Protein AF-A0A1G3Q9R9-F1 (afdb_monomer_lite)

Radius of gyration: 21.04 Å; chains: 1; bounding box: 50×48×58 Å

pLDDT: mean 86.44, std 13.57, range [33.38, 98.25]

Structure (mmCIF, N/CA/C/O backbone):
data_AF-A0A1G3Q9R9-F1
#
_entry.id   AF-A0A1G3Q9R9-F1
#
loop_
_atom_site.group_PDB
_atom_site.id
_atom_site.type_symbol
_atom_site.label_atom_id
_atom_site.label_alt_id
_atom_site.label_comp_id
_atom_site.label_asym_id
_atom_site.label_entity_id
_atom_site.label_seq_id
_atom_site.pdbx_PDB_ins_code
_atom_site.Cartn_x
_atom_site.Cartn_y
_atom_site.Cartn_z
_atom_site.occupancy
_atom_site.B_iso_or_equiv
_atom_site.auth_seq_id
_atom_site.auth_comp_id
_atom_site.auth_asym_id
_atom_site.auth_atom_id
_atom_site.pdbx_PDB_model_num
ATOM 1 N N . MET A 1 1 ? -28.636 -2.527 12.713 1.00 33.38 1 MET A N 1
ATOM 2 C CA . MET A 1 1 ? -27.736 -3.696 12.607 1.00 33.38 1 MET A CA 1
ATOM 3 C C . MET A 1 1 ? -28.127 -4.471 11.358 1.00 33.38 1 MET A C 1
ATOM 5 O O . MET A 1 1 ? -29.277 -4.878 11.269 1.00 33.38 1 MET A O 1
ATOM 9 N N . ARG A 1 2 ? -27.243 -4.576 10.358 1.00 34.50 2 ARG A N 1
ATOM 10 C CA . ARG A 1 2 ? -27.483 -5.417 9.169 1.00 34.50 2 ARG A CA 1
ATOM 11 C C . ARG A 1 2 ? -27.143 -6.875 9.530 1.00 34.50 2 ARG A C 1
ATOM 13 O O . ARG A 1 2 ? -26.198 -7.087 10.283 1.00 34.50 2 ARG A O 1
ATOM 20 N N . GLY A 1 3 ? -27.960 -7.828 9.071 1.00 34.72 3 GLY A N 1
ATOM 21 C CA . GLY A 1 3 ? -27.920 -9.250 9.451 1.00 34.72 3 GLY A CA 1
ATOM 22 C C . GLY A 1 3 ? -26.600 -9.960 9.123 1.00 34.72 3 GLY A C 1
ATOM 23 O O . GLY A 1 3 ? -25.897 -9.585 8.190 1.00 34.72 3 GLY A O 1
ATOM 24 N N . SER A 1 4 ? -26.262 -10.969 9.930 1.00 50.81 4 SER A N 1
ATOM 25 C CA . SER A 1 4 ? -24.907 -11.504 10.114 1.00 50.81 4 SER A CA 1
ATOM 26 C C . SER A 1 4 ? -24.510 -12.691 9.225 1.00 50.81 4 SER A C 1
ATOM 28 O O . SER A 1 4 ? -23.499 -13.318 9.520 1.00 50.81 4 SER A O 1
ATOM 30 N N . SER A 1 5 ? -25.274 -13.056 8.192 1.00 43.53 5 SER A N 1
ATOM 31 C CA . SER A 1 5 ? -24.978 -14.250 7.376 1.00 43.53 5 SER A CA 1
ATOM 32 C C . SER A 1 5 ? -24.402 -13.959 5.986 1.00 43.53 5 SER A C 1
ATOM 34 O O . SER A 1 5 ? -24.064 -14.904 5.293 1.00 43.53 5 SER A O 1
ATOM 36 N N . ASP A 1 6 ? -24.280 -12.685 5.593 1.00 50.31 6 ASP A N 1
ATOM 37 C CA . ASP A 1 6 ? -23.886 -12.268 4.227 1.00 50.31 6 ASP A CA 1
ATOM 38 C C . ASP A 1 6 ? -22.794 -11.180 4.211 1.00 50.31 6 ASP A C 1
ATOM 40 O O . ASP A 1 6 ? -22.486 -10.574 3.184 1.00 50.31 6 ASP A O 1
ATOM 44 N N . ARG A 1 7 ? -22.216 -10.862 5.375 1.00 64.25 7 ARG A N 1
ATOM 45 C CA . ARG A 1 7 ? -21.212 -9.802 5.481 1.00 64.25 7 ARG A CA 1
ATOM 46 C C . ARG A 1 7 ? -19.826 -10.368 5.235 1.00 64.25 7 ARG A C 1
ATOM 48 O O . ARG A 1 7 ? -19.174 -10.882 6.139 1.00 64.25 7 ARG A O 1
ATOM 55 N N . ARG A 1 8 ? -19.373 -10.216 3.995 1.00 72.25 8 ARG A N 1
ATOM 56 C CA . ARG A 1 8 ? -17.959 -10.309 3.660 1.00 72.25 8 ARG A CA 1
ATOM 57 C C . ARG A 1 8 ? -17.152 -9.345 4.556 1.00 72.25 8 ARG A C 1
ATOM 59 O O . ARG A 1 8 ? -17.557 -8.188 4.689 1.00 72.25 8 ARG A O 1
ATOM 66 N N . PRO A 1 9 ? -16.024 -9.787 5.142 1.00 76.31 9 PRO A N 1
ATOM 67 C CA . PRO A 1 9 ? -15.141 -8.915 5.905 1.00 76.31 9 PRO A CA 1
ATOM 68 C C . PRO A 1 9 ? -14.639 -7.720 5.088 1.00 76.31 9 PRO A C 1
ATOM 70 O O . PRO A 1 9 ? -14.199 -7.891 3.948 1.00 76.31 9 PRO A O 1
ATOM 73 N N . GLU A 1 10 ? -14.660 -6.530 5.690 1.00 84.88 10 GLU A N 1
ATOM 74 C CA . GLU A 1 10 ? -14.101 -5.333 5.065 1.00 84.88 10 GLU A CA 1
ATOM 75 C C . GLU A 1 10 ? -12.576 -5.279 5.195 1.00 84.88 10 GLU A C 1
ATOM 77 O O . GLU A 1 10 ? -12.027 -5.584 6.260 1.00 84.88 10 GLU A O 1
ATOM 82 N N . ILE A 1 11 ? -11.893 -4.827 4.139 1.00 87.75 11 ILE A N 1
ATOM 83 C CA . ILE A 1 11 ? -10.440 -4.625 4.145 1.00 87.75 11 ILE A CA 1
ATOM 84 C C . ILE A 1 11 ? -10.093 -3.166 4.335 1.00 87.75 11 ILE A C 1
ATOM 86 O O . ILE A 1 11 ? -10.273 -2.337 3.440 1.00 87.75 11 ILE A O 1
ATOM 90 N N . VAL A 1 12 ? -9.501 -2.891 5.495 1.00 91.56 12 VAL A N 1
ATOM 91 C CA . VAL A 1 12 ? -9.003 -1.569 5.855 1.00 91.56 12 VAL A CA 1
ATOM 92 C C . VAL A 1 12 ? -7.474 -1.540 5.750 1.00 91.56 12 VAL A C 1
ATOM 94 O O . VAL A 1 12 ? -6.768 -2.093 6.603 1.00 91.56 12 VAL A O 1
ATOM 97 N N . ALA A 1 13 ? -6.952 -0.900 4.700 1.00 91.75 13 ALA A N 1
ATOM 98 C CA . ALA A 1 13 ? -5.528 -0.901 4.361 1.00 91.75 13 ALA A CA 1
ATOM 99 C C . ALA A 1 13 ? -4.791 0.383 4.816 1.00 91.75 13 ALA A C 1
ATOM 101 O O . ALA A 1 13 ? -5.333 1.486 4.710 1.00 91.75 13 ALA A O 1
ATOM 102 N N . PRO A 1 14 ? -3.536 0.285 5.299 1.00 91.06 14 PRO A N 1
ATOM 103 C CA . PRO A 1 14 ? -2.728 1.454 5.639 1.00 91.06 14 PRO A CA 1
ATOM 104 C C . PRO A 1 14 ? -2.244 2.204 4.397 1.00 91.06 14 PRO A C 1
ATOM 106 O O . PRO A 1 14 ? -1.620 1.615 3.515 1.00 91.06 14 PRO A O 1
ATOM 109 N N . ALA A 1 15 ? -2.362 3.529 4.418 1.00 90.38 15 ALA A N 1
ATOM 110 C CA . ALA A 1 15 ? -1.743 4.414 3.441 1.00 90.38 15 ALA A CA 1
ATOM 111 C C . ALA A 1 15 ? -0.766 5.383 4.125 1.00 90.38 15 ALA A C 1
ATOM 113 O O . ALA A 1 15 ? -1.130 6.146 5.015 1.00 90.38 15 ALA A O 1
ATOM 114 N N . GLY A 1 16 ? 0.513 5.318 3.744 1.00 85.31 16 GLY A N 1
ATOM 115 C CA . GLY A 1 16 ? 1.550 6.212 4.284 1.00 85.31 16 GLY A CA 1
ATOM 116 C C . GLY A 1 16 ? 1.746 7.496 3.480 1.00 85.31 16 GLY A C 1
ATOM 117 O O . GLY A 1 16 ? 2.280 8.458 3.994 1.00 85.31 16 GLY A O 1
ATOM 118 N N . ASN A 1 17 ? 1.348 7.511 2.216 1.00 91.25 17 ASN A N 1
ATOM 119 C CA . ASN A 1 17 ? 1.394 8.668 1.328 1.00 91.25 17 ASN A CA 1
ATOM 120 C C . ASN A 1 17 ? 0.337 8.458 0.231 1.00 91.25 17 ASN A C 1
ATOM 122 O O . ASN A 1 17 ? -0.279 7.387 0.161 1.00 91.25 17 ASN A O 1
ATOM 126 N N . LEU A 1 18 ? 0.132 9.461 -0.620 1.00 93.56 18 LEU A N 1
ATOM 127 C CA . LEU A 1 18 ? -0.869 9.406 -1.685 1.00 93.56 18 LEU A CA 1
ATOM 128 C C . LEU A 1 18 ? -0.634 8.249 -2.674 1.00 93.56 18 LEU A C 1
ATOM 130 O O . LEU A 1 18 ? -1.577 7.599 -3.114 1.00 93.56 18 LEU A O 1
ATOM 134 N N . GLU A 1 19 ? 0.622 7.942 -2.990 1.00 93.25 19 GLU A N 1
ATOM 135 C CA . GLU A 1 19 ? 0.989 6.834 -3.879 1.00 93.25 19 GLU A CA 1
ATOM 136 C C . GLU A 1 19 ? 0.564 5.475 -3.294 1.00 93.25 19 GLU A C 1
ATOM 138 O O . GLU A 1 19 ? -0.148 4.708 -3.939 1.00 93.25 19 GLU A O 1
ATOM 143 N N . LYS A 1 20 ? 0.913 5.200 -2.032 1.00 94.12 20 LYS A N 1
ATOM 144 C CA . LYS A 1 20 ? 0.520 3.973 -1.316 1.00 94.12 20 LYS A CA 1
ATOM 145 C C . LYS A 1 20 ? -0.995 3.867 -1.155 1.00 94.12 20 LYS A C 1
ATOM 147 O O . LYS A 1 20 ? -1.523 2.761 -1.212 1.00 94.12 20 LYS A O 1
ATOM 152 N N . LEU A 1 21 ? -1.682 4.995 -0.962 1.00 96.12 21 LEU A N 1
ATOM 153 C CA . LEU A 1 21 ? -3.143 5.050 -0.920 1.00 96.12 21 LEU A CA 1
ATOM 154 C C . LEU A 1 21 ? -3.751 4.559 -2.232 1.00 96.12 21 LEU A C 1
ATOM 156 O O . LEU A 1 21 ? -4.611 3.681 -2.211 1.00 96.12 21 LEU A O 1
ATOM 160 N N . LYS A 1 22 ? -3.273 5.086 -3.367 1.00 96.00 22 LYS A N 1
ATOM 161 C CA . LYS A 1 22 ? -3.754 4.681 -4.693 1.00 96.00 22 LYS A CA 1
ATOM 162 C C . LYS A 1 22 ? -3.552 3.184 -4.914 1.00 96.00 22 LYS A C 1
ATOM 164 O O . LYS A 1 22 ? -4.494 2.508 -5.310 1.00 96.00 22 LYS A O 1
ATOM 169 N N . PHE A 1 23 ? -2.382 2.651 -4.553 1.00 95.94 23 PHE A N 1
ATOM 170 C CA . PHE A 1 23 ? -2.117 1.210 -4.615 1.00 95.94 23 PHE A CA 1
ATOM 171 C C . PHE A 1 23 ? -3.048 0.384 -3.727 1.00 95.94 23 PHE A C 1
ATOM 173 O O . PHE A 1 23 ? -3.555 -0.633 -4.183 1.00 95.94 23 PHE A O 1
ATOM 180 N N . ALA A 1 24 ? -3.307 0.809 -2.487 1.00 95.38 24 ALA A N 1
ATOM 181 C CA . ALA A 1 24 ? -4.234 0.104 -1.602 1.00 95.38 24 ALA A CA 1
ATOM 182 C C . ALA A 1 24 ? -5.640 -0.000 -2.215 1.00 95.38 24 ALA A C 1
ATOM 184 O O . ALA A 1 24 ? -6.235 -1.073 -2.216 1.00 95.38 24 ALA A O 1
ATOM 185 N N . VAL A 1 25 ? -6.143 1.101 -2.775 1.00 96.06 25 VAL A N 1
ATOM 186 C CA . VAL A 1 25 ? -7.449 1.157 -3.445 1.00 96.06 25 VAL A CA 1
ATOM 187 C C . VAL A 1 25 ? -7.478 0.277 -4.698 1.00 96.06 25 VAL A C 1
ATOM 189 O O . VAL A 1 25 ? -8.382 -0.538 -4.839 1.00 96.06 25 VAL A O 1
ATOM 192 N N . ILE A 1 26 ? -6.477 0.394 -5.576 1.00 96.12 26 ILE A N 1
ATOM 193 C CA . ILE A 1 26 ? -6.374 -0.385 -6.824 1.00 96.12 26 ILE A CA 1
ATOM 194 C C . ILE A 1 26 ? -6.301 -1.891 -6.539 1.00 96.12 26 ILE A C 1
ATOM 196 O O . ILE A 1 26 ? -6.942 -2.688 -7.214 1.00 96.12 26 ILE A O 1
ATOM 200 N N . TYR A 1 27 ? -5.570 -2.284 -5.494 1.00 94.94 27 TYR A N 1
ATOM 201 C CA . TYR A 1 27 ? -5.438 -3.681 -5.068 1.00 94.94 27 TYR A CA 1
ATOM 202 C C . TYR A 1 27 ? -6.618 -4.168 -4.207 1.00 94.94 27 TYR A C 1
ATOM 204 O O . TYR A 1 27 ? -6.568 -5.265 -3.646 1.00 94.94 27 TYR A O 1
ATOM 212 N N . GLY A 1 28 ? -7.687 -3.370 -4.129 1.00 92.81 28 GLY A N 1
ATOM 213 C CA . GLY A 1 28 ? -8.984 -3.787 -3.624 1.00 92.81 28 GLY A CA 1
ATOM 214 C C . GLY A 1 28 ? -9.216 -3.509 -2.146 1.00 92.81 28 GLY A C 1
ATOM 215 O O . GLY A 1 28 ? -9.853 -4.324 -1.500 1.00 92.81 28 GLY A O 1
ATOM 216 N N . ALA A 1 29 ? -8.729 -2.423 -1.550 1.00 94.50 29 ALA A N 1
ATOM 217 C CA . ALA A 1 29 ? -9.164 -2.026 -0.202 1.00 94.50 29 ALA A CA 1
ATOM 218 C C . ALA A 1 29 ? -10.630 -1.524 -0.196 1.00 94.50 29 ALA A C 1
ATOM 220 O O . ALA A 1 29 ? -11.007 -0.776 -1.090 1.00 94.50 29 ALA A O 1
ATOM 221 N N . ASP A 1 30 ? -11.441 -1.880 0.817 1.00 94.44 30 ASP A N 1
ATOM 222 C CA . ASP A 1 30 ? -12.780 -1.268 1.037 1.00 94.44 30 ASP A CA 1
ATOM 223 C C . ASP A 1 30 ? -12.655 0.097 1.710 1.00 94.44 30 ASP A C 1
ATOM 225 O O . ASP A 1 30 ? -13.489 0.987 1.543 1.00 94.44 30 ASP A O 1
ATOM 229 N N . ALA A 1 31 ? -11.604 0.249 2.513 1.00 95.00 31 ALA A N 1
ATOM 230 C CA . ALA A 1 31 ? -11.279 1.474 3.202 1.00 95.00 31 ALA A CA 1
ATOM 231 C C . ALA A 1 31 ? -9.763 1.645 3.309 1.00 95.00 31 ALA A C 1
ATOM 233 O O . ALA A 1 31 ? -9.007 0.678 3.424 1.00 95.00 31 ALA A O 1
ATOM 234 N N . VAL A 1 32 ? -9.308 2.890 3.338 1.00 95.31 32 VAL A N 1
ATOM 235 C CA . VAL A 1 32 ? -7.910 3.241 3.598 1.00 95.31 32 VAL A CA 1
ATOM 236 C C . VAL A 1 32 ? -7.806 4.094 4.848 1.00 95.31 32 VAL A C 1
ATOM 238 O O . VAL A 1 32 ? -8.650 4.957 5.092 1.00 95.31 32 VAL A O 1
ATOM 241 N N . TYR A 1 33 ? -6.754 3.874 5.636 1.00 94.00 33 TYR A N 1
ATOM 242 C CA . TYR A 1 33 ? -6.468 4.695 6.807 1.00 94.00 33 TYR A CA 1
ATOM 243 C C . TYR A 1 33 ? -5.106 5.382 6.717 1.00 94.00 33 TYR A C 1
ATOM 245 O O . TYR A 1 33 ? -4.104 4.763 6.348 1.00 94.00 33 TYR A O 1
ATOM 253 N N . PHE A 1 34 ? -5.060 6.662 7.086 1.00 93.69 34 PHE A N 1
ATOM 254 C CA . PHE A 1 34 ? -3.857 7.493 7.014 1.00 93.69 34 PHE A CA 1
ATOM 255 C C . PHE A 1 34 ? -3.874 8.635 8.035 1.00 93.69 34 PHE A C 1
ATOM 257 O O . PHE A 1 34 ? -4.923 9.019 8.542 1.00 93.69 34 PHE A O 1
ATOM 264 N N . GLY A 1 35 ? -2.696 9.166 8.362 1.00 91.00 35 GLY A N 1
ATOM 265 C CA . GLY A 1 35 ? -2.539 10.338 9.227 1.00 91.00 35 GLY A CA 1
ATOM 266 C C . GLY A 1 35 ? -1.953 11.528 8.469 1.00 91.00 35 GLY A C 1
ATOM 267 O O . GLY A 1 35 ? -1.363 11.357 7.401 1.00 91.00 35 GLY A O 1
ATOM 268 N N . GLY A 1 36 ? -2.096 12.720 9.053 1.00 86.69 36 GLY A N 1
ATOM 269 C CA . GLY A 1 36 ? -1.553 13.989 8.541 1.00 86.69 36 GLY A CA 1
ATOM 270 C C . GLY A 1 36 ? -0.238 14.420 9.201 1.00 86.69 36 GLY A C 1
ATOM 271 O O . GLY A 1 36 ? 0.054 15.606 9.285 1.00 86.69 36 GLY A O 1
ATOM 272 N N . GLY A 1 37 ? 0.530 13.484 9.770 1.00 81.50 37 GLY A N 1
ATOM 273 C CA . GLY A 1 37 ? 1.830 13.801 10.380 1.00 81.50 37 GLY A CA 1
ATOM 274 C C . GLY A 1 37 ? 1.760 14.484 11.751 1.00 81.50 37 GLY A C 1
ATOM 275 O O . GLY A 1 37 ? 2.787 14.922 12.257 1.00 81.50 37 GLY A O 1
ATOM 276 N N . ARG A 1 38 ? 0.578 14.537 12.378 1.00 84.12 38 ARG A N 1
ATOM 277 C CA . ARG A 1 38 ? 0.366 14.926 13.784 1.00 84.12 38 ARG A CA 1
ATOM 278 C C . ARG A 1 38 ? -0.641 13.990 14.452 1.00 84.12 38 ARG A C 1
ATOM 280 O O . ARG A 1 38 ? -1.397 13.314 13.753 1.00 84.12 38 ARG A O 1
ATOM 287 N N . HIS A 1 39 ? -0.610 13.927 15.786 1.00 86.31 39 HIS A N 1
ATOM 288 C CA . HIS A 1 39 ? -1.597 13.245 16.645 1.00 86.31 39 HIS A CA 1
ATOM 289 C C . HIS A 1 39 ? -1.968 11.802 16.246 1.00 86.31 39 HIS A C 1
ATOM 291 O O . HIS A 1 39 ? -3.052 11.307 16.558 1.00 86.31 39 HIS A O 1
ATOM 297 N N . ASN A 1 40 ? -1.033 11.095 15.608 1.00 83.25 40 ASN A N 1
ATOM 298 C CA . ASN A 1 40 ? -1.120 9.664 15.361 1.00 83.25 40 ASN A CA 1
ATOM 299 C C . ASN A 1 40 ? 0.149 8.952 15.844 1.00 83.25 40 ASN A C 1
ATOM 301 O O . ASN A 1 40 ? 1.253 9.497 15.803 1.00 83.25 40 ASN A O 1
ATOM 305 N N . LEU A 1 41 ? 0.011 7.688 16.245 1.00 79.56 41 LEU A N 1
ATOM 306 C CA . LEU A 1 41 ? 1.095 6.909 16.864 1.00 79.56 41 LEU A CA 1
ATOM 307 C C . LEU A 1 41 ? 2.214 6.489 15.898 1.00 79.56 41 LEU A C 1
ATOM 309 O O . LEU A 1 41 ? 3.147 5.789 16.290 1.00 79.56 41 LEU A O 1
ATOM 313 N N . ARG A 1 42 ? 2.140 6.892 14.626 1.00 74.50 42 ARG A N 1
ATOM 314 C CA . ARG A 1 42 ? 3.195 6.672 13.631 1.00 74.50 42 ARG A CA 1
ATOM 315 C C . ARG A 1 42 ? 3.632 7.978 12.971 1.00 74.50 42 ARG A C 1
ATOM 317 O O . ARG A 1 42 ? 3.969 7.995 11.785 1.00 74.50 42 ARG A O 1
ATOM 324 N N . ILE A 1 43 ? 3.690 9.041 13.770 1.00 72.19 43 ILE A N 1
ATOM 325 C CA . ILE A 1 43 ? 4.125 10.378 13.359 1.00 72.19 43 ILE A CA 1
ATOM 326 C C . ILE A 1 43 ? 5.507 10.387 12.685 1.00 72.19 43 ILE A C 1
ATOM 328 O O . ILE A 1 43 ? 5.730 11.134 11.745 1.00 72.19 43 ILE A O 1
ATOM 332 N N . GLN A 1 44 ? 6.414 9.500 13.111 1.00 65.56 44 GLN A N 1
ATOM 333 C CA . GLN A 1 44 ? 7.773 9.375 12.564 1.00 65.56 44 GLN A CA 1
ATOM 334 C C . GLN A 1 44 ? 7.854 8.596 11.240 1.00 65.56 44 GLN A C 1
ATOM 336 O O . GLN A 1 44 ? 8.941 8.404 10.704 1.00 65.56 44 GLN A O 1
ATOM 341 N N . SER A 1 45 ? 6.731 8.088 10.733 1.00 67.19 45 SER A N 1
ATOM 342 C CA . SER A 1 45 ? 6.670 7.410 9.434 1.00 67.19 45 SER A CA 1
ATOM 343 C C . SER A 1 45 ? 6.036 8.311 8.378 1.00 67.19 45 SER A C 1
ATOM 345 O O . SER A 1 45 ? 5.481 9.352 8.719 1.00 67.19 45 SER A O 1
ATOM 347 N N . ASP A 1 46 ? 6.063 7.892 7.111 1.00 75.19 46 ASP A N 1
ATOM 348 C CA . ASP A 1 46 ? 5.347 8.607 6.050 1.00 75.19 46 ASP A CA 1
ATOM 349 C C . ASP A 1 46 ? 3.869 8.811 6.427 1.00 75.19 46 ASP A C 1
ATOM 351 O O . ASP A 1 46 ? 3.184 7.869 6.867 1.00 75.19 46 ASP A O 1
ATOM 355 N N . ASN A 1 47 ? 3.420 10.049 6.234 1.00 83.00 47 ASN A N 1
ATOM 356 C CA . ASN A 1 47 ? 2.052 10.528 6.373 1.00 83.00 47 ASN A CA 1
ATOM 357 C C . ASN A 1 47 ? 1.663 11.304 5.102 1.00 83.00 47 ASN A C 1
ATOM 359 O O . ASN A 1 47 ? 2.537 11.708 4.331 1.00 83.00 47 ASN A O 1
ATOM 363 N N . LEU A 1 48 ? 0.365 11.529 4.889 1.00 87.88 48 LEU A N 1
ATOM 364 C CA . LEU A 1 48 ? -0.078 12.401 3.801 1.00 87.88 48 LEU A CA 1
ATOM 365 C C . LEU A 1 48 ? 0.196 13.861 4.174 1.00 87.88 48 LEU A C 1
ATOM 367 O O . LEU A 1 48 ? -0.062 14.271 5.308 1.00 87.88 48 LEU A O 1
ATOM 371 N N . ALA A 1 49 ? 0.696 14.638 3.213 1.00 86.19 49 ALA A N 1
ATOM 372 C CA . ALA A 1 49 ? 0.708 16.088 3.339 1.00 86.19 49 ALA A CA 1
ATOM 373 C C . ALA A 1 49 ? -0.735 16.613 3.308 1.00 86.19 49 ALA A C 1
ATOM 375 O O . ALA A 1 49 ? -1.602 16.002 2.686 1.00 86.19 49 ALA A O 1
ATOM 376 N N . MET A 1 50 ? -0.994 17.752 3.953 1.00 82.00 50 MET A N 1
ATOM 377 C CA . MET A 1 50 ? -2.344 18.336 3.997 1.00 82.00 50 MET A CA 1
ATOM 378 C C . MET A 1 50 ? -2.895 18.615 2.592 1.00 82.00 50 MET A C 1
ATOM 380 O O . MET A 1 50 ? -4.063 18.334 2.329 1.00 82.00 50 MET A O 1
ATOM 384 N N . ASP A 1 51 ? -2.036 19.053 1.671 1.00 86.62 51 ASP A N 1
ATOM 385 C CA . ASP A 1 51 ? -2.402 19.322 0.276 1.00 86.62 51 ASP A CA 1
ATOM 386 C C . ASP A 1 51 ? -2.798 18.042 -0.490 1.00 86.62 51 ASP A C 1
ATOM 388 O O . ASP A 1 51 ? -3.652 18.085 -1.377 1.00 86.62 51 ASP A O 1
ATOM 392 N N . ASP A 1 52 ? -2.253 16.881 -0.103 1.00 92.75 52 ASP A N 1
ATOM 393 C CA . ASP A 1 52 ? -2.560 15.588 -0.730 1.00 92.75 52 ASP A CA 1
ATOM 394 C C . ASP A 1 52 ? -3.904 15.004 -0.258 1.00 92.75 52 ASP A C 1
ATOM 396 O O . ASP A 1 52 ? -4.473 14.135 -0.927 1.00 92.75 52 ASP A O 1
ATOM 400 N N . ILE A 1 53 ? -4.428 15.446 0.894 1.00 93.81 53 ILE A N 1
ATOM 401 C CA . ILE A 1 53 ? -5.645 14.874 1.497 1.00 93.81 53 ILE A CA 1
ATOM 402 C C . ILE A 1 53 ? -6.847 15.058 0.569 1.00 93.81 53 ILE A C 1
ATOM 404 O O . ILE A 1 53 ? -7.616 14.119 0.362 1.00 93.81 53 ILE A O 1
ATOM 408 N N . ALA A 1 54 ? -7.004 16.238 -0.035 1.00 93.38 54 ALA A N 1
ATOM 409 C CA . ALA A 1 54 ? -8.123 16.507 -0.935 1.00 93.38 54 ALA A CA 1
ATOM 410 C C . ALA A 1 54 ? -8.113 15.581 -2.167 1.00 93.38 54 ALA A C 1
ATOM 412 O O . ALA A 1 54 ? -9.161 15.080 -2.584 1.00 93.38 54 ALA A O 1
ATOM 413 N N . GLU A 1 55 ? -6.932 15.317 -2.735 1.00 95.44 55 GLU A N 1
ATOM 414 C CA . GLU A 1 55 ? -6.783 14.372 -3.844 1.00 95.44 55 GLU A CA 1
ATOM 415 C C . GLU A 1 55 ? -7.058 12.932 -3.406 1.00 95.44 55 GLU A C 1
ATOM 417 O O . GLU A 1 55 ? -7.766 12.212 -4.111 1.00 95.44 55 GLU A O 1
ATOM 422 N N . ALA A 1 56 ? -6.550 12.526 -2.240 1.00 96.19 56 ALA A N 1
ATOM 423 C CA . ALA A 1 56 ? -6.810 11.208 -1.671 1.00 96.19 56 ALA A CA 1
ATOM 424 C C . ALA A 1 56 ? -8.314 10.944 -1.499 1.00 96.19 56 ALA A C 1
ATOM 426 O O . ALA A 1 56 ? -8.816 9.917 -1.957 1.00 96.19 56 ALA A O 1
ATOM 427 N N . LEU A 1 57 ? -9.044 11.892 -0.902 1.00 95.94 57 LEU A N 1
ATOM 428 C CA . LEU A 1 57 ? -10.494 11.796 -0.712 1.00 95.94 57 LEU A CA 1
ATOM 429 C C . LEU A 1 57 ? -11.238 11.676 -2.044 1.00 95.94 57 LEU A C 1
ATOM 431 O O . LEU A 1 57 ? -12.140 10.848 -2.175 1.00 95.94 57 LEU A O 1
ATOM 435 N N . ARG A 1 58 ? -10.853 12.479 -3.044 1.00 96.19 58 ARG A N 1
ATOM 436 C CA . ARG A 1 58 ? -11.445 12.422 -4.387 1.00 96.19 58 ARG A CA 1
ATOM 437 C C . ARG A 1 58 ? -11.209 11.059 -5.041 1.00 96.19 58 ARG A C 1
ATOM 439 O O . ARG A 1 58 ? -12.167 10.436 -5.490 1.00 96.19 58 ARG A O 1
ATOM 446 N N . PHE A 1 59 ? -9.965 10.576 -5.039 1.00 97.31 59 PHE A N 1
ATOM 447 C CA . PHE A 1 59 ? -9.589 9.299 -5.650 1.00 97.31 59 PHE A CA 1
ATOM 448 C C . PHE A 1 59 ? -10.343 8.111 -5.037 1.00 97.31 59 PHE A C 1
ATOM 450 O O . PHE A 1 59 ? -10.813 7.234 -5.767 1.00 97.31 59 PHE A O 1
ATOM 457 N N . CYS A 1 60 ? -10.478 8.103 -3.706 1.00 97.75 60 CYS A N 1
ATOM 458 C CA . CYS A 1 60 ? -11.234 7.096 -2.965 1.00 97.75 60 CYS A CA 1
ATOM 459 C C . CYS A 1 60 ? -12.735 7.158 -3.278 1.00 97.75 60 CYS A C 1
ATOM 461 O O . CYS A 1 60 ? -13.334 6.132 -3.600 1.00 97.75 60 CYS A O 1
ATOM 463 N N . ARG A 1 61 ? -13.331 8.360 -3.267 1.00 95.56 61 ARG A N 1
ATOM 464 C CA . ARG A 1 61 ? -14.761 8.564 -3.548 1.00 95.56 61 ARG A CA 1
ATOM 465 C C . ARG A 1 61 ? -15.158 8.074 -4.937 1.00 95.56 61 ARG A C 1
ATOM 467 O O . ARG A 1 61 ? -16.169 7.393 -5.068 1.00 95.56 61 ARG A O 1
ATOM 474 N N . GLU A 1 62 ? -14.358 8.383 -5.956 1.00 96.81 62 GLU A N 1
ATOM 475 C CA . GLU A 1 62 ? -14.579 7.929 -7.340 1.00 96.81 62 GLU A CA 1
ATOM 476 C C . GLU A 1 62 ? -14.603 6.398 -7.479 1.00 96.81 62 GLU A C 1
ATOM 478 O O . GLU A 1 62 ? -15.142 5.880 -8.453 1.00 96.81 62 GLU A O 1
ATOM 483 N N . ARG A 1 63 ? -14.023 5.675 -6.514 1.00 96.38 63 ARG A N 1
ATOM 484 C CA . ARG A 1 63 ? -13.893 4.210 -6.511 1.00 96.38 63 ARG A CA 1
ATOM 485 C C . ARG A 1 63 ? -14.704 3.535 -5.405 1.00 96.38 63 ARG A C 1
ATOM 487 O O . ARG A 1 63 ? -14.574 2.333 -5.213 1.00 96.38 63 ARG A O 1
ATOM 494 N N . GLY A 1 64 ? -15.528 4.292 -4.676 1.00 95.44 64 GLY A N 1
ATOM 495 C CA . GLY A 1 64 ? -16.345 3.763 -3.582 1.00 95.44 64 GLY A CA 1
ATOM 496 C C . GLY A 1 64 ? -15.547 3.258 -2.373 1.00 95.44 64 GLY A C 1
ATOM 497 O O . GLY A 1 64 ? -16.076 2.468 -1.598 1.00 95.44 64 GLY A O 1
ATOM 498 N N . VAL A 1 65 ? -14.295 3.698 -2.203 1.00 97.06 65 VAL A N 1
ATOM 499 C CA . VAL A 1 65 ? -13.440 3.317 -1.067 1.00 97.06 65 VAL A CA 1
ATOM 500 C C . VAL A 1 65 ? -13.584 4.334 0.061 1.00 97.06 65 VAL A C 1
ATOM 502 O O . VAL A 1 65 ? -13.506 5.539 -0.175 1.00 97.06 65 VAL A O 1
ATOM 505 N N . ARG A 1 66 ? -13.762 3.859 1.299 1.00 97.06 66 ARG A N 1
ATOM 506 C CA . ARG A 1 66 ? -13.898 4.725 2.481 1.00 97.06 66 ARG A CA 1
ATOM 507 C C . ARG A 1 66 ? -12.552 5.251 2.976 1.00 97.06 66 ARG A C 1
ATOM 509 O O . ARG A 1 66 ? -11.503 4.629 2.810 1.00 97.06 66 ARG A O 1
ATOM 516 N N . THR A 1 67 ? -12.578 6.399 3.634 1.00 96.75 67 THR A N 1
ATOM 517 C CA . THR A 1 67 ? -11.402 7.101 4.147 1.00 96.75 67 THR A CA 1
ATOM 518 C C . THR A 1 67 ? -11.469 7.271 5.656 1.00 96.75 67 THR A C 1
ATOM 520 O O . THR A 1 67 ? -12.466 7.728 6.211 1.00 96.75 67 THR A O 1
ATOM 523 N N . ILE A 1 68 ? -10.386 6.883 6.329 1.00 95.94 68 ILE A N 1
ATOM 524 C CA . ILE A 1 68 ? -10.287 6.910 7.787 1.00 95.94 68 ILE A CA 1
ATOM 525 C C . ILE A 1 68 ? -9.066 7.730 8.197 1.00 95.94 68 ILE A C 1
ATOM 527 O O . ILE A 1 68 ? -7.925 7.320 7.961 1.00 95.94 68 ILE A O 1
ATOM 531 N N . PHE A 1 69 ? -9.282 8.866 8.854 1.00 95.31 69 PHE A N 1
ATOM 532 C CA . PHE A 1 69 ? -8.182 9.711 9.313 1.00 95.31 69 PHE A CA 1
ATOM 533 C C . PHE A 1 69 ? -7.733 9.342 10.734 1.00 95.31 69 PHE A C 1
ATOM 535 O O . PHE A 1 69 ? -8.543 9.087 11.625 1.00 95.31 69 PHE A O 1
ATOM 542 N N . LEU A 1 70 ? -6.422 9.260 10.959 1.00 94.44 70 LEU A N 1
ATOM 543 C CA . LEU A 1 70 ? -5.857 8.828 12.237 1.00 94.44 70 LEU A CA 1
ATOM 544 C C . LEU A 1 70 ? -5.698 9.994 13.222 1.00 94.44 70 LEU A C 1
ATOM 546 O O . LEU A 1 70 ? -4.906 10.902 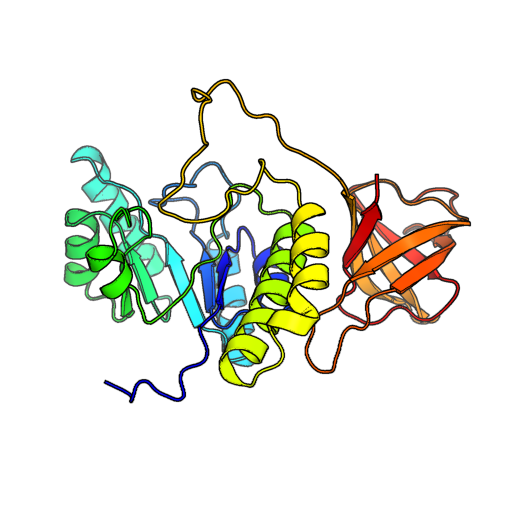12.985 1.00 94.44 70 LEU A O 1
ATOM 550 N N . LEU A 1 71 ? -6.352 9.875 14.378 1.00 94.00 71 LEU A N 1
ATOM 551 C CA . LEU A 1 71 ? -6.184 10.710 15.574 1.00 94.00 71 LEU A CA 1
ATOM 552 C C . LEU A 1 71 ? -5.943 9.809 16.795 1.00 94.00 71 LEU A C 1
ATOM 554 O O . LEU A 1 71 ? -6.602 9.894 17.824 1.00 94.00 71 LEU A O 1
ATOM 558 N N . ASN A 1 72 ? -5.054 8.830 16.650 1.00 92.62 72 ASN A N 1
ATOM 559 C CA . ASN A 1 72 ? -4.967 7.705 17.578 1.00 92.62 72 ASN A CA 1
ATOM 560 C C . ASN A 1 72 ? -3.855 7.823 18.631 1.00 92.62 72 ASN A C 1
ATOM 562 O O . ASN A 1 72 ? -3.568 6.825 19.297 1.00 92.62 72 ASN A O 1
ATOM 566 N N . SER A 1 73 ? -3.234 8.998 18.772 1.00 90.88 73 SER A N 1
ATOM 567 C CA . SER A 1 73 ? -2.287 9.292 19.855 1.00 90.88 73 SER A CA 1
ATOM 568 C C . SER A 1 73 ? -2.956 9.331 21.229 1.00 90.88 73 SER A C 1
ATOM 570 O O . SER A 1 73 ? -4.119 9.705 21.349 1.00 90.88 73 SER A O 1
ATOM 572 N N . PHE A 1 74 ? -2.188 8.971 22.260 1.00 88.44 74 PHE A N 1
ATOM 573 C CA . PHE A 1 74 ? -2.541 9.208 23.659 1.00 88.44 74 PHE A CA 1
ATOM 574 C C . PHE A 1 74 ? -2.060 10.598 24.057 1.00 88.44 74 PHE A C 1
ATOM 576 O O . PHE A 1 74 ? -0.886 10.910 23.848 1.00 88.44 74 PHE A O 1
ATOM 583 N N . LEU A 1 75 ? -2.972 11.428 24.558 1.00 85.19 75 LEU A N 1
ATOM 584 C CA . LEU A 1 75 ? -2.700 12.827 24.863 1.00 85.19 75 LEU A CA 1
ATOM 585 C C . LEU A 1 75 ? -2.226 12.971 26.309 1.00 85.19 75 LEU A C 1
ATOM 587 O O . LEU A 1 75 ? -2.829 12.430 27.234 1.00 85.19 75 LEU A O 1
ATOM 591 N N . HIS A 1 76 ? -1.159 13.737 26.510 1.00 88.75 76 HIS A N 1
ATOM 592 C CA . HIS A 1 76 ? -0.874 14.356 27.798 1.00 88.75 76 HIS A CA 1
ATOM 593 C C . HIS A 1 76 ? -1.499 15.753 27.847 1.00 88.75 76 HIS A C 1
ATOM 595 O O . HIS A 1 76 ? -1.799 16.346 26.817 1.00 88.75 76 HIS A O 1
ATOM 601 N N . GLU A 1 77 ? -1.618 16.323 29.047 1.00 90.00 77 GLU A N 1
ATOM 602 C CA . GLU A 1 77 ? -2.210 17.655 29.259 1.00 90.00 77 GLU A CA 1
ATOM 603 C C . GLU A 1 77 ? -1.623 18.736 28.333 1.00 90.00 77 GLU A C 1
ATOM 605 O O . GLU A 1 77 ? -2.339 19.534 27.736 1.00 90.00 77 GLU A O 1
ATOM 610 N N . LYS A 1 78 ? -0.300 18.720 28.139 1.00 91.62 78 LYS A N 1
ATOM 611 C CA . LYS A 1 78 ? 0.404 19.670 27.263 1.00 91.62 78 LYS A CA 1
ATOM 612 C C . LYS A 1 78 ? 0.025 19.551 25.776 1.00 91.62 78 LYS A C 1
ATOM 614 O O . LYS A 1 78 ? 0.276 20.488 25.024 1.00 91.62 78 LYS A O 1
ATOM 619 N N . ASP A 1 79 ? -0.531 18.414 25.359 1.00 90.25 79 ASP A N 1
ATOM 620 C CA . ASP A 1 79 ? -0.846 18.103 23.963 1.00 90.25 79 ASP A CA 1
ATOM 621 C C . ASP A 1 79 ? -2.267 18.574 23.580 1.00 90.25 79 ASP A C 1
ATOM 623 O O . ASP A 1 79 ? -2.569 18.709 22.396 1.00 90.25 79 ASP A O 1
ATOM 627 N N . ILE A 1 80 ? -3.133 18.878 24.560 1.00 92.62 80 ILE A N 1
ATOM 628 C CA . ILE A 1 80 ? -4.558 19.205 24.349 1.00 92.62 80 ILE A CA 1
ATOM 629 C C . ILE A 1 80 ? -4.742 20.380 23.383 1.00 92.62 80 ILE A C 1
ATOM 631 O O . ILE A 1 80 ? -5.420 20.246 22.366 1.00 92.62 80 ILE A O 1
ATOM 635 N N . ALA A 1 81 ? -4.070 21.506 23.637 1.00 93.88 81 ALA A N 1
ATOM 636 C CA . ALA A 1 81 ? -4.212 22.699 22.802 1.00 93.88 81 ALA A CA 1
ATOM 637 C C . ALA A 1 81 ? -3.732 22.474 21.353 1.00 93.88 81 ALA A C 1
ATOM 639 O O . ALA A 1 81 ? -4.201 23.130 20.422 1.00 93.88 81 ALA A O 1
ATOM 640 N N . GLU A 1 82 ? -2.759 21.583 21.137 1.00 93.94 82 GLU A N 1
ATOM 641 C CA . GLU A 1 82 ? -2.295 21.231 19.790 1.00 93.94 82 GLU A CA 1
ATOM 642 C C . GLU A 1 82 ? -3.251 20.261 19.085 1.00 93.94 82 GLU A C 1
ATOM 644 O O . GLU A 1 82 ? -3.480 20.391 17.875 1.00 93.94 82 GLU A O 1
ATOM 649 N N . ALA A 1 83 ? -3.846 19.333 19.836 1.00 93.81 83 ALA A N 1
ATOM 650 C CA . ALA A 1 83 ? -4.866 18.421 19.338 1.00 93.81 83 ALA A CA 1
ATOM 651 C C . ALA A 1 83 ? -6.113 19.187 18.870 1.00 93.81 83 ALA A C 1
ATOM 653 O O . ALA A 1 83 ? -6.570 18.959 17.751 1.00 93.81 83 ALA A O 1
ATOM 654 N N . GLU A 1 84 ? -6.595 20.161 19.650 1.00 95.25 84 GLU A N 1
ATOM 655 C CA . GLU A 1 84 ? -7.709 21.046 19.270 1.00 95.25 84 GLU A CA 1
ATOM 656 C C . GLU A 1 84 ? -7.448 21.767 17.944 1.00 95.25 84 GLU A C 1
ATOM 658 O O . GLU A 1 84 ? -8.289 21.747 17.041 1.00 95.25 84 GLU A O 1
ATOM 663 N N . ARG A 1 85 ? -6.252 22.357 17.786 1.00 93.81 85 ARG A N 1
ATOM 664 C CA . ARG A 1 85 ? -5.852 23.013 16.531 1.00 93.81 85 ARG A CA 1
ATOM 665 C C . ARG A 1 85 ? -5.831 22.033 15.364 1.00 93.81 85 ARG A C 1
ATOM 667 O O . ARG A 1 85 ? -6.350 22.350 14.300 1.00 93.81 85 ARG A O 1
ATOM 674 N N . SER A 1 86 ? -5.281 20.838 15.569 1.00 91.94 86 SER A N 1
ATOM 675 C CA . SER A 1 86 ? -5.214 19.812 14.520 1.00 91.94 86 SER A CA 1
ATOM 676 C C . SER A 1 86 ? -6.605 19.340 14.091 1.00 91.94 86 SER A C 1
ATOM 678 O O . SER A 1 86 ? -6.854 19.164 12.901 1.00 91.94 86 SER A O 1
ATOM 680 N N . ILE A 1 87 ? -7.531 19.169 15.040 1.00 94.44 87 ILE A N 1
ATOM 681 C CA . ILE A 1 87 ? -8.924 18.814 14.745 1.00 94.44 87 ILE A CA 1
ATOM 682 C C . ILE A 1 87 ? -9.604 19.948 13.973 1.00 94.44 87 ILE A C 1
ATOM 684 O O . ILE A 1 87 ? -10.261 19.687 12.968 1.00 94.44 87 ILE A O 1
ATOM 688 N N . ALA A 1 88 ? -9.418 21.205 14.383 1.00 93.06 88 ALA A N 1
ATOM 689 C CA . ALA A 1 88 ? -9.968 22.353 13.665 1.00 93.06 88 ALA A CA 1
ATOM 690 C C . ALA A 1 88 ? -9.438 22.446 12.222 1.00 93.06 88 ALA A C 1
ATOM 692 O O . ALA A 1 88 ? -10.212 22.702 11.298 1.00 93.06 88 ALA A O 1
ATOM 693 N N . GLU A 1 89 ? -8.142 22.180 12.019 1.00 91.56 89 GLU A N 1
ATOM 694 C CA . GLU A 1 89 ? -7.508 22.144 10.699 1.00 91.56 89 GLU A CA 1
ATOM 695 C C . GLU A 1 89 ? -8.107 21.061 9.800 1.00 91.56 89 GLU A C 1
ATOM 697 O O . GLU A 1 89 ? -8.294 21.313 8.618 1.00 91.56 89 GLU A O 1
ATOM 702 N N . ILE A 1 90 ? -8.433 19.875 10.323 1.00 92.00 90 ILE A N 1
ATOM 703 C CA . ILE A 1 90 ? -8.883 18.743 9.495 1.00 92.00 90 ILE A CA 1
ATOM 704 C C . ILE A 1 90 ? -10.406 18.568 9.430 1.00 92.00 90 ILE A C 1
ATOM 706 O O . ILE A 1 90 ? -10.890 17.867 8.546 1.00 92.00 90 ILE A O 1
ATOM 710 N N . LYS A 1 91 ? -11.180 19.223 10.307 1.00 92.12 91 LYS A N 1
ATOM 711 C CA . LYS A 1 91 ? -12.644 19.060 10.418 1.00 92.12 91 LYS A CA 1
ATOM 712 C C . LYS A 1 91 ? -13.400 19.323 9.110 1.00 92.12 91 LYS A C 1
ATOM 714 O O . LYS A 1 91 ? -14.468 18.759 8.894 1.00 92.12 91 LYS A O 1
ATOM 719 N N . HIS A 1 92 ? -12.888 20.208 8.259 1.00 90.94 92 HIS A N 1
ATOM 720 C CA . HIS A 1 92 ? -13.540 20.569 7.000 1.00 90.94 92 HIS A CA 1
ATOM 721 C C . HIS A 1 92 ? -13.430 19.475 5.923 1.00 90.94 92 HIS A C 1
ATOM 723 O O . HIS A 1 92 ? -14.152 19.519 4.925 1.00 90.94 92 HIS A O 1
ATOM 729 N N . PHE A 1 93 ? -12.538 18.498 6.104 1.00 93.12 93 PHE A N 1
ATOM 730 C CA . PHE A 1 93 ? -12.444 17.341 5.230 1.00 93.12 93 PHE A CA 1
ATOM 731 C C . PHE A 1 93 ? -13.537 16.324 5.565 1.00 93.12 93 PHE A C 1
ATOM 733 O O . PHE A 1 93 ? -13.720 15.922 6.712 1.00 93.12 93 PHE A O 1
ATOM 740 N N . ALA A 1 94 ? -14.238 15.860 4.533 1.00 91.25 94 ALA A N 1
ATOM 741 C CA . ALA A 1 94 ? -15.293 14.862 4.662 1.00 91.25 94 ALA A CA 1
ATOM 742 C C . ALA A 1 94 ? -14.710 13.438 4.716 1.00 91.25 94 ALA A C 1
ATOM 744 O O . ALA A 1 94 ? -14.833 12.685 3.749 1.00 91.25 94 ALA A O 1
ATOM 745 N N . PHE A 1 95 ? -14.040 13.093 5.819 1.00 95.44 95 PHE A N 1
ATOM 746 C CA . PHE A 1 95 ? -13.640 11.709 6.093 1.00 95.44 95 PHE A CA 1
ATOM 747 C C . PHE A 1 95 ? -14.862 10.874 6.473 1.00 95.44 95 PHE A C 1
ATOM 749 O O . PHE A 1 95 ? -15.708 11.341 7.241 1.00 95.44 95 PHE A O 1
ATOM 756 N N . ASP A 1 96 ? -14.914 9.624 6.015 1.00 95.88 96 ASP A N 1
ATOM 757 C CA . ASP A 1 96 ? -15.966 8.685 6.421 1.00 95.88 96 ASP A CA 1
ATOM 758 C C . ASP A 1 96 ? -15.855 8.365 7.917 1.00 95.88 96 ASP A C 1
ATOM 760 O O . ASP A 1 96 ? -16.862 8.302 8.620 1.00 95.88 96 ASP A O 1
ATOM 764 N N . ALA A 1 97 ? -14.623 8.233 8.422 1.00 95.12 97 ALA A N 1
ATOM 765 C CA . ALA A 1 97 ? -14.365 8.019 9.838 1.00 95.12 97 ALA A CA 1
ATOM 766 C C . ALA A 1 97 ? -13.075 8.688 10.333 1.00 95.12 97 ALA A C 1
ATOM 768 O O . ALA A 1 97 ? -12.144 8.960 9.571 1.00 95.12 97 ALA A O 1
ATOM 769 N N . VAL A 1 98 ? -12.976 8.861 11.650 1.00 94.81 98 VAL A N 1
ATOM 770 C CA . VAL A 1 98 ? -11.704 9.056 12.353 1.00 94.81 98 VAL A CA 1
ATOM 771 C C . VAL A 1 98 ? -11.418 7.927 13.313 1.00 94.81 98 VAL A C 1
ATOM 773 O O . VAL A 1 98 ? -12.310 7.393 13.963 1.00 94.81 98 VAL A O 1
ATOM 776 N N . MET A 1 99 ? -10.143 7.573 13.420 1.00 93.19 99 MET A N 1
ATOM 777 C CA . MET A 1 99 ? -9.679 6.520 14.307 1.00 93.19 99 MET A CA 1
ATOM 778 C C . MET A 1 99 ? -9.005 7.117 15.540 1.00 93.19 99 MET A C 1
ATOM 780 O O . MET A 1 99 ? -7.948 7.735 15.417 1.00 93.19 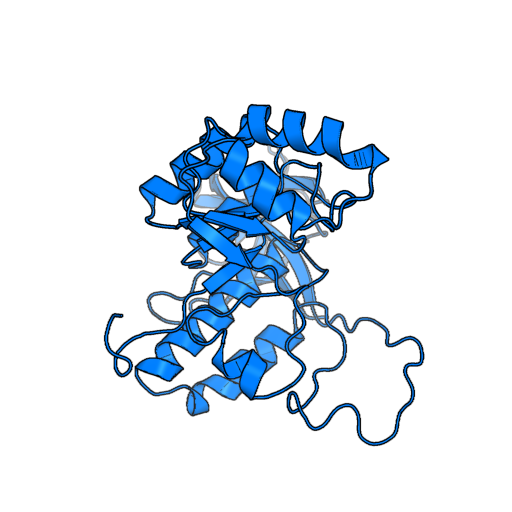99 MET A O 1
ATOM 784 N N . VAL A 1 100 ? -9.575 6.872 16.719 1.00 91.94 100 VAL A N 1
ATOM 785 C CA . VAL A 1 100 ? -9.088 7.381 18.014 1.00 91.94 100 VAL A CA 1
ATOM 786 C C . VAL A 1 100 ? -8.702 6.240 18.958 1.00 91.94 100 VAL A C 1
ATOM 788 O O . VAL A 1 100 ? -9.221 5.130 18.842 1.00 91.94 100 VAL A O 1
ATOM 791 N N . SER A 1 101 ? -7.784 6.494 19.894 1.00 89.88 101 SER A N 1
ATOM 792 C CA . SER A 1 101 ? -7.464 5.557 20.997 1.00 89.88 101 SER A CA 1
ATOM 793 C C . SER A 1 101 ? -7.762 6.158 22.369 1.00 89.88 101 SER A C 1
ATOM 795 O O . SER A 1 101 ? -8.096 5.437 23.301 1.00 89.88 101 SER A O 1
ATOM 797 N N . ASP A 1 102 ? -7.596 7.472 22.496 1.00 87.56 102 ASP A N 1
ATOM 798 C CA . ASP A 1 102 ? -7.641 8.188 23.760 1.00 87.56 102 ASP A CA 1
ATOM 799 C C . ASP A 1 102 ? -9.042 8.766 24.037 1.00 87.56 102 ASP A C 1
ATOM 801 O O . ASP A 1 102 ? -9.627 9.384 23.141 1.00 87.56 102 ASP A O 1
ATOM 805 N N . PRO A 1 103 ? -9.595 8.600 25.254 1.00 83.25 103 PRO A N 1
ATOM 806 C CA . PRO A 1 103 ? -10.875 9.200 25.622 1.00 83.25 103 PRO A CA 1
ATOM 807 C C . PRO A 1 103 ? -10.888 10.733 25.542 1.00 83.25 103 PRO A C 1
ATOM 809 O O . PRO A 1 103 ? -11.905 11.299 25.149 1.00 83.25 103 PRO A O 1
ATOM 812 N N . GLY A 1 104 ? -9.779 11.407 25.866 1.00 87.44 104 GLY A N 1
ATOM 813 C CA . GLY A 1 104 ? -9.656 12.861 25.739 1.00 87.44 104 GLY A CA 1
ATOM 814 C C . GLY A 1 104 ? -9.730 13.301 24.279 1.00 87.44 104 GLY A C 1
ATOM 815 O O . GLY A 1 104 ? -10.542 14.152 23.932 1.00 87.44 104 GLY A O 1
ATOM 816 N N . MET A 1 105 ? -8.984 12.644 23.388 1.00 93.50 105 MET A N 1
ATOM 817 C CA . MET A 1 105 ? -9.088 12.872 21.941 1.00 93.50 105 MET A CA 1
ATOM 818 C C . MET A 1 105 ? -10.510 12.633 21.413 1.00 93.50 105 MET A C 1
ATOM 820 O O . MET A 1 105 ? -11.013 13.411 20.604 1.00 93.50 105 MET A O 1
ATOM 824 N N . LEU A 1 106 ? -11.175 11.566 21.869 1.00 90.25 106 LEU A N 1
ATOM 825 C CA . LEU A 1 106 ? -12.570 11.286 21.526 1.00 90.25 106 LEU A CA 1
ATOM 826 C C . LEU A 1 106 ? -13.493 12.449 21.921 1.00 90.25 106 LEU A C 1
ATOM 828 O O . LEU A 1 106 ? -14.342 12.851 21.122 1.00 90.25 106 LEU A O 1
ATOM 832 N N . MET A 1 107 ? -13.328 12.987 23.131 1.00 89.06 107 MET A N 1
ATOM 833 C CA . MET A 1 107 ? -14.096 14.141 23.596 1.00 89.06 107 MET A CA 1
ATOM 834 C C . MET A 1 107 ? -13.824 15.374 22.736 1.00 89.06 107 MET A C 1
ATOM 836 O O . MET A 1 107 ? -14.778 15.951 22.223 1.00 89.06 107 MET A O 1
ATOM 840 N N . LEU A 1 108 ? -12.556 15.697 22.461 1.00 94.19 108 LEU A N 1
ATOM 841 C CA . LEU A 1 108 ? -12.186 16.835 21.611 1.00 94.19 108 LEU A CA 1
ATOM 842 C C . LEU A 1 108 ? -12.795 16.738 20.204 1.00 94.19 108 LEU A C 1
ATOM 844 O O . LEU A 1 108 ? -13.326 17.717 19.683 1.00 94.19 108 LEU A O 1
ATOM 848 N N . VAL A 1 109 ? -12.779 15.551 19.587 1.00 93.44 109 VAL A N 1
ATOM 849 C CA . VAL A 1 109 ? -13.406 15.318 18.271 1.00 93.44 109 VAL A CA 1
ATOM 850 C C . VAL A 1 109 ? -14.919 15.564 18.319 1.00 93.44 109 VAL A C 1
ATOM 852 O O . VAL A 1 109 ? -15.485 16.154 17.393 1.00 93.44 109 VAL A O 1
ATOM 855 N N . ARG A 1 110 ? -15.587 15.119 19.393 1.00 89.75 110 ARG A N 1
ATOM 856 C CA . ARG A 1 110 ? -17.033 15.314 19.591 1.00 89.75 110 ARG A CA 1
ATOM 857 C C . ARG A 1 110 ? -17.381 16.777 19.852 1.00 89.75 110 ARG A C 1
ATOM 859 O O . ARG A 1 110 ? -18.318 17.280 19.241 1.00 89.75 110 ARG A O 1
ATOM 866 N N . GLU A 1 111 ? -16.627 17.453 20.712 1.00 92.31 111 GLU A N 1
ATOM 867 C CA . GLU A 1 111 ? -16.797 18.870 21.058 1.00 92.31 111 GLU A CA 1
ATOM 868 C C . GLU A 1 111 ? -16.543 19.782 19.859 1.00 92.31 111 GLU A C 1
ATOM 870 O O . GLU A 1 111 ? -17.293 20.729 19.622 1.00 92.31 111 GLU A O 1
ATOM 875 N N . ALA A 1 112 ? -15.557 19.435 19.029 1.00 93.69 112 ALA A N 1
ATOM 876 C CA . ALA A 1 112 ? -15.325 20.107 17.762 1.00 93.69 112 ALA A CA 1
ATOM 877 C C . ALA A 1 112 ? -16.491 19.931 16.777 1.00 93.69 112 ALA A C 1
ATOM 879 O O . ALA A 1 112 ? -16.528 20.639 15.775 1.00 93.69 112 ALA A O 1
ATOM 880 N N . GLY A 1 113 ? -17.445 19.026 17.025 1.00 90.88 113 GLY A N 1
ATOM 881 C CA . GLY A 1 113 ? -18.623 18.807 16.186 1.00 90.88 113 GLY A CA 1
ATOM 882 C C . GLY A 1 113 ? -18.276 18.206 14.827 1.00 90.88 113 GLY A C 1
ATOM 883 O O . GLY A 1 113 ? -18.806 18.648 13.810 1.00 90.88 113 GLY A O 1
ATOM 884 N N . MET A 1 114 ? -17.315 17.282 14.791 1.00 90.56 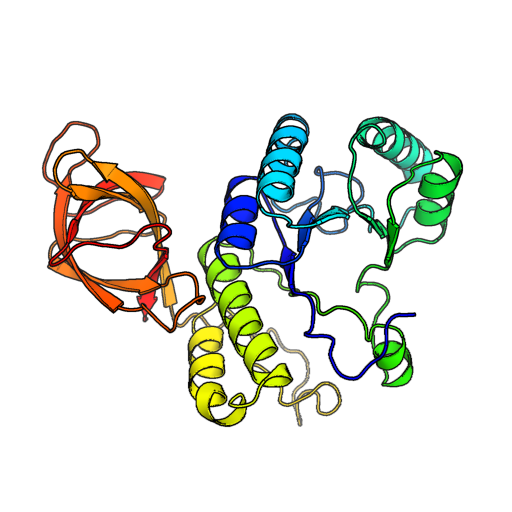114 MET A N 1
ATOM 885 C CA . MET A 1 114 ? -16.945 16.580 13.566 1.00 90.56 114 MET A CA 1
ATOM 886 C C . MET A 1 114 ? -17.960 15.469 13.263 1.00 90.56 114 MET A C 1
ATOM 888 O O . MET A 1 114 ? -18.324 14.696 14.150 1.00 90.56 114 MET A O 1
ATOM 892 N N . GLU A 1 115 ? -18.433 15.408 12.018 1.00 87.81 115 GLU A N 1
ATOM 893 C CA . GLU A 1 115 ? -19.544 14.528 11.618 1.00 87.81 115 GLU A CA 1
ATOM 894 C C . GLU A 1 115 ? -19.108 13.098 11.263 1.00 87.81 115 GLU A C 1
ATOM 896 O O . GLU A 1 115 ? -19.948 12.203 11.195 1.00 87.81 115 GLU A O 1
ATOM 901 N N . SER A 1 116 ? -17.806 12.873 11.055 1.00 92.88 116 SER A N 1
ATOM 902 C CA . SER A 1 116 ? -17.244 11.564 10.712 1.00 92.88 116 SER A CA 1
ATOM 903 C C . SER A 1 116 ? -17.582 10.487 11.747 1.00 92.88 116 SER A C 1
ATOM 905 O O . SER A 1 116 ? -17.640 10.749 12.954 1.00 92.88 116 SER A O 1
ATOM 907 N N . GLU A 1 117 ? -17.729 9.241 11.287 1.00 93.38 117 GLU A N 1
ATOM 908 C CA . GLU A 1 117 ? -17.864 8.094 12.183 1.00 93.38 117 GLU A CA 1
ATOM 909 C C . GLU A 1 117 ? -16.636 7.977 13.094 1.00 93.38 117 GLU A C 1
ATOM 911 O O . GLU A 1 117 ? -15.516 8.346 12.738 1.00 93.38 117 GLU A O 1
ATOM 916 N N . ILE A 1 118 ? -16.832 7.449 14.299 1.00 89.25 118 ILE A N 1
ATOM 917 C CA . ILE A 1 118 ? -15.732 7.242 15.239 1.00 89.25 118 ILE A CA 1
ATOM 918 C C . ILE A 1 118 ? -15.376 5.769 15.248 1.00 89.25 118 ILE A C 1
ATOM 920 O O . ILE A 1 118 ? -16.145 4.929 15.712 1.00 89.25 118 ILE A O 1
ATOM 924 N N . HIS A 1 119 ? -14.176 5.475 14.767 1.00 90.00 119 HIS A N 1
ATOM 925 C CA . HIS A 1 119 ? -13.557 4.168 14.860 1.00 90.00 119 HIS A CA 1
ATOM 926 C C . HIS A 1 119 ? -12.605 4.136 16.048 1.00 90.00 119 HIS A C 1
ATOM 928 O O . HIS A 1 119 ? -11.861 5.083 16.314 1.00 90.00 119 HIS A O 1
ATOM 934 N N . LEU A 1 120 ? -12.583 3.010 16.747 1.00 84.88 120 LEU A N 1
ATOM 935 C CA . LEU A 1 120 ? -11.593 2.783 17.784 1.00 84.88 120 LEU A CA 1
ATOM 936 C C . LEU A 1 120 ? -10.357 2.116 17.177 1.00 84.88 120 LEU A C 1
ATOM 938 O O . LEU A 1 120 ? -10.424 1.208 16.351 1.00 84.88 120 LEU A O 1
ATOM 942 N N . SER A 1 121 ? -9.205 2.625 17.575 1.00 85.62 121 SER A N 1
ATOM 943 C CA . SER A 1 121 ? -7.896 2.157 17.157 1.00 85.62 121 SER A CA 1
ATOM 944 C C . SER A 1 121 ? -7.586 0.789 17.765 1.00 85.62 121 SER A C 1
ATOM 946 O O . SER A 1 121 ? -7.892 0.543 18.926 1.00 85.62 121 SER A O 1
ATOM 948 N N . THR A 1 122 ? -6.875 -0.072 17.032 1.00 73.88 122 THR A N 1
ATOM 949 C CA . THR A 1 122 ? -6.387 -1.385 17.517 1.00 73.88 122 THR A CA 1
ATOM 950 C C . THR A 1 122 ? -5.493 -1.310 18.756 1.00 73.88 122 THR A C 1
ATOM 952 O O . THR A 1 122 ? -5.231 -2.319 19.399 1.00 73.88 122 THR A O 1
ATOM 955 N N . GLN A 1 123 ? -5.020 -0.113 19.095 1.00 75.69 123 GLN A N 1
ATOM 956 C CA . GLN A 1 123 ? -4.299 0.180 20.327 1.00 75.69 123 GLN A CA 1
ATOM 957 C C . GLN A 1 123 ? -5.183 0.001 21.567 1.00 75.69 123 GLN A C 1
ATOM 959 O O . GLN A 1 123 ? -4.667 -0.169 22.667 1.00 75.69 123 GLN A O 1
ATOM 964 N N . MET A 1 124 ? -6.500 -0.062 21.370 1.00 74.00 124 MET A N 1
ATOM 965 C CA . MET A 1 124 ? -7.449 -0.697 22.273 1.00 74.00 124 MET A CA 1
ATOM 966 C C . MET A 1 124 ? -7.324 -2.223 22.116 1.00 74.00 124 MET A C 1
ATOM 968 O O . MET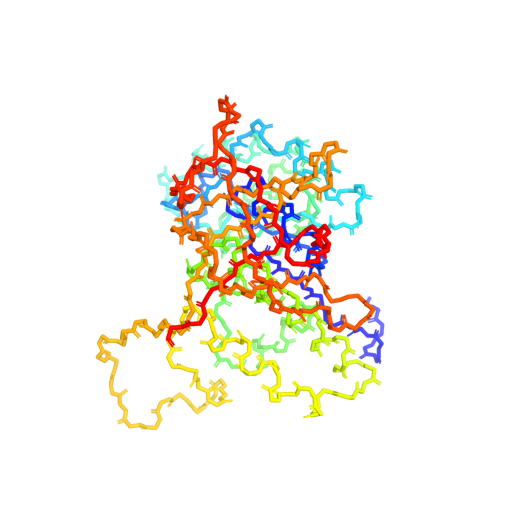 A 1 124 ? -8.111 -2.857 21.415 1.00 74.00 124 MET A O 1
ATOM 972 N N . SER A 1 125 ? -6.263 -2.789 22.701 1.00 65.81 125 SER A N 1
ATOM 973 C CA . SER A 1 125 ? -5.820 -4.178 22.519 1.00 65.81 125 SER A CA 1
ATOM 974 C C . SER A 1 125 ? -6.946 -5.219 22.545 1.00 65.81 125 SER A C 1
ATOM 976 O O . SER A 1 125 ? -7.852 -5.175 23.376 1.00 65.81 125 SER A O 1
ATOM 978 N N . THR A 1 126 ? -6.825 -6.238 21.691 1.00 65.81 126 THR A N 1
ATOM 979 C CA . THR A 1 126 ? -7.731 -7.397 21.659 1.00 65.81 126 THR A CA 1
ATOM 980 C C . THR A 1 126 ? -7.044 -8.613 22.267 1.00 65.81 126 THR A C 1
ATOM 982 O O . THR A 1 126 ? -6.405 -9.385 21.564 1.00 65.81 126 THR A O 1
ATOM 985 N N . LEU A 1 127 ? -7.150 -8.770 23.588 1.00 67.19 127 LEU A N 1
ATOM 986 C CA . LEU A 1 127 ? -6.434 -9.821 24.334 1.00 67.19 127 LEU A CA 1
ATOM 987 C C . LEU A 1 127 ? -7.314 -11.015 24.725 1.00 67.19 127 LEU A C 1
ATOM 989 O O . LEU A 1 127 ? -6.868 -11.932 25.405 1.00 67.19 127 LEU A O 1
ATOM 993 N N . ASN A 1 128 ? -8.598 -10.992 24.375 1.00 64.44 128 ASN A N 1
ATOM 994 C CA . ASN A 1 128 ? -9.511 -12.086 24.672 1.00 64.44 128 ASN A CA 1
ATOM 995 C C . ASN A 1 128 ? -10.655 -12.137 23.657 1.00 64.44 128 ASN A C 1
ATOM 997 O O . ASN A 1 128 ? -10.959 -11.158 22.974 1.00 64.44 128 ASN A O 1
ATOM 1001 N N . HIS A 1 129 ? -11.336 -13.280 23.610 1.00 58.19 129 HIS A N 1
ATOM 1002 C CA . HIS A 1 129 ? -12.446 -13.514 22.690 1.00 58.19 129 HIS A CA 1
ATOM 1003 C C . HIS A 1 129 ? -13.623 -12.535 22.873 1.00 58.19 129 HIS A C 1
ATOM 1005 O O . HIS A 1 129 ? -14.368 -12.313 21.925 1.00 58.19 129 HIS A O 1
ATOM 1011 N N . ARG A 1 130 ? -13.819 -11.929 24.057 1.00 61.84 130 ARG A N 1
ATOM 1012 C CA . ARG A 1 130 ? -14.887 -10.932 24.274 1.00 61.84 130 ARG A CA 1
ATOM 1013 C C . ARG A 1 130 ? -14.541 -9.600 23.624 1.00 61.84 130 ARG A C 1
ATOM 1015 O O . ARG A 1 130 ? -15.402 -9.021 22.975 1.00 61.84 130 ARG A O 1
ATOM 1022 N N . ALA A 1 131 ? -13.290 -9.160 23.753 1.00 66.31 131 ALA A N 1
ATOM 1023 C CA . ALA A 1 131 ? -12.776 -8.025 22.999 1.00 66.31 131 ALA A CA 1
ATOM 1024 C C . ALA A 1 131 ? -12.845 -8.321 21.494 1.00 66.31 131 ALA A C 1
ATOM 1026 O O . ALA A 1 131 ? -13.374 -7.513 20.751 1.00 66.31 131 ALA A O 1
ATOM 1027 N N . ALA A 1 132 ? -12.448 -9.515 21.043 1.00 61.91 132 ALA A N 1
ATOM 1028 C CA . ALA A 1 132 ? -12.544 -9.886 19.627 1.00 61.91 132 ALA A CA 1
ATOM 1029 C C . ALA A 1 132 ? -13.990 -9.826 19.108 1.00 61.91 132 ALA A C 1
ATOM 1031 O O . ALA A 1 132 ? -14.239 -9.281 18.038 1.00 61.91 132 ALA A O 1
ATOM 1032 N N . ARG A 1 133 ? -14.956 -10.302 19.909 1.00 59.22 133 ARG A N 1
ATOM 1033 C CA . ARG A 1 133 ? -16.394 -10.197 19.621 1.00 59.22 133 ARG A CA 1
ATOM 1034 C C . ARG A 1 133 ? -16.926 -8.764 19.566 1.00 59.22 133 ARG A C 1
ATOM 1036 O O . ARG A 1 133 ? -17.964 -8.552 18.956 1.00 59.22 133 ARG A O 1
ATOM 1043 N N . PHE A 1 134 ? -16.267 -7.806 20.211 1.00 63.28 134 PHE A N 1
ATOM 1044 C CA . PHE A 1 134 ? -16.619 -6.389 20.106 1.00 63.28 134 PHE A CA 1
ATOM 1045 C C . PHE A 1 134 ? -16.198 -5.793 18.748 1.00 63.28 134 PHE A C 1
ATOM 1047 O O . PHE A 1 134 ? -16.849 -4.875 18.265 1.00 63.28 134 PHE A O 1
ATOM 1054 N N . TRP A 1 135 ? -15.170 -6.350 18.096 1.00 60.41 135 TRP A N 1
ATOM 1055 C CA . TRP A 1 135 ? -14.593 -5.844 16.840 1.00 60.41 135 TRP A CA 1
ATOM 1056 C C . TRP A 1 135 ? -15.130 -6.502 15.558 1.00 60.41 135 TRP A C 1
ATOM 1058 O O . TRP A 1 135 ? -14.588 -6.267 14.483 1.00 60.41 135 TRP A O 1
ATOM 1068 N N . THR A 1 136 ? -16.168 -7.337 15.639 1.00 55.78 136 THR A N 1
ATOM 1069 C CA . THR A 1 136 ? -16.554 -8.320 14.599 1.00 55.78 136 THR A CA 1
ATOM 1070 C C . THR A 1 136 ? -17.000 -7.778 13.237 1.00 55.78 136 THR A C 1
ATOM 1072 O O . THR A 1 136 ? -17.335 -8.577 12.368 1.00 55.78 136 THR A O 1
ATOM 1075 N N . ASP A 1 137 ? -17.008 -6.466 13.017 1.00 56.47 137 ASP A N 1
ATOM 1076 C CA . ASP A 1 137 ? -17.489 -5.862 11.771 1.00 56.47 137 ASP A CA 1
ATOM 1077 C C . ASP A 1 137 ? -16.374 -5.479 10.773 1.00 56.47 137 ASP A C 1
ATOM 1079 O O . ASP A 1 137 ? -16.690 -5.227 9.613 1.00 56.47 137 ASP A O 1
ATOM 1083 N N . ALA A 1 138 ? -15.088 -5.454 11.166 1.00 55.75 138 ALA A N 1
ATOM 1084 C CA . ALA A 1 138 ? -13.991 -5.067 10.263 1.00 55.75 138 ALA A CA 1
ATOM 1085 C C . ALA A 1 138 ? -12.639 -5.711 10.620 1.00 55.75 138 ALA A C 1
ATOM 1087 O O . ALA A 1 138 ? -12.273 -5.807 11.792 1.00 55.75 138 ALA A O 1
ATOM 1088 N N . PHE A 1 139 ? -11.851 -6.081 9.601 1.00 62.78 139 PHE A N 1
ATOM 1089 C CA . PHE A 1 139 ? -10.468 -6.534 9.774 1.00 62.78 139 PHE A CA 1
ATOM 1090 C C . PHE A 1 139 ? -9.496 -5.458 9.291 1.00 62.78 139 PHE A C 1
ATOM 1092 O O . PHE A 1 139 ? -9.570 -4.949 8.172 1.00 62.78 139 PHE A O 1
ATOM 1099 N N . LYS A 1 140 ? -8.542 -5.114 10.154 1.00 70.81 140 LYS A N 1
ATOM 1100 C CA . LYS A 1 140 ? -7.480 -4.162 9.841 1.00 70.81 140 LYS A CA 1
ATOM 1101 C C . LYS A 1 140 ? -6.211 -4.913 9.471 1.00 70.81 140 LYS A C 1
ATOM 1103 O O . LYS A 1 140 ? -5.730 -5.733 10.250 1.00 70.81 140 LYS A O 1
ATOM 1108 N N . ILE A 1 141 ? -5.611 -4.557 8.339 1.00 68.62 141 ILE A N 1
ATOM 1109 C CA . ILE A 1 141 ? -4.260 -5.010 8.004 1.00 68.62 141 ILE A CA 1
ATOM 1110 C C . ILE A 1 141 ? -3.267 -4.136 8.777 1.00 68.62 141 ILE A C 1
ATOM 1112 O O . ILE A 1 141 ? -3.045 -2.971 8.447 1.00 68.62 141 ILE A O 1
ATOM 1116 N N . GLU A 1 142 ? -2.668 -4.690 9.829 1.00 66.06 142 GLU A N 1
ATOM 1117 C CA . GLU A 1 142 ? -1.686 -4.004 10.671 1.00 66.06 142 GLU A CA 1
ATOM 1118 C C . GLU A 1 142 ? -0.274 -4.509 10.347 1.00 66.06 142 GLU A C 1
ATOM 1120 O O . GLU A 1 142 ? -0.035 -5.700 10.180 1.00 66.06 142 GLU A O 1
ATOM 1125 N N . GLY A 1 143 ? 0.684 -3.596 10.202 1.00 63.69 143 GLY A N 1
ATOM 1126 C CA . GLY A 1 143 ? 2.077 -3.965 9.956 1.00 63.69 143 GLY A CA 1
ATOM 1127 C C . GLY A 1 143 ? 2.992 -2.755 9.981 1.00 63.69 143 GLY A C 1
ATOM 1128 O O . GLY A 1 143 ? 2.571 -1.647 9.645 1.00 63.69 143 GLY A O 1
ATOM 1129 N N . ARG A 1 144 ? 4.235 -2.919 10.450 1.00 63.75 144 ARG A N 1
ATOM 1130 C CA . ARG A 1 144 ? 5.230 -1.827 10.501 1.00 63.75 144 ARG A CA 1
ATOM 1131 C C . ARG A 1 144 ? 5.829 -1.515 9.133 1.00 63.75 144 ARG A C 1
ATOM 1133 O O . ARG A 1 144 ? 6.259 -0.387 8.908 1.00 63.75 144 ARG A O 1
ATOM 1140 N N . MET A 1 145 ? 5.828 -2.486 8.224 1.00 69.38 145 MET A N 1
ATOM 1141 C CA . MET A 1 145 ? 6.278 -2.275 6.857 1.00 69.38 145 MET A CA 1
ATOM 1142 C C . MET A 1 145 ? 5.172 -1.632 6.018 1.00 69.38 145 MET A C 1
ATOM 1144 O O . MET A 1 145 ? 4.003 -1.970 6.148 1.00 69.38 145 MET A O 1
ATOM 1148 N N . LYS A 1 146 ? 5.551 -0.665 5.182 1.00 70.38 146 LYS A N 1
ATOM 1149 C CA . LYS A 1 146 ? 4.632 0.127 4.350 1.00 70.38 146 LYS A CA 1
ATOM 1150 C C . LYS A 1 146 ? 5.177 0.318 2.931 1.00 70.38 146 LYS A C 1
ATOM 1152 O O . LYS A 1 146 ? 4.952 1.365 2.326 1.00 70.38 146 LYS A O 1
ATOM 1157 N N . SER A 1 147 ? 5.997 -0.608 2.430 1.00 87.38 147 SER A N 1
ATOM 1158 C CA . SER A 1 147 ? 6.415 -0.541 1.025 1.00 87.38 147 SER A CA 1
ATOM 1159 C C . SER A 1 147 ? 5.190 -0.713 0.124 1.00 87.38 147 SER A C 1
ATOM 1161 O O . SER A 1 147 ? 4.213 -1.339 0.535 1.00 87.38 147 SER A O 1
ATOM 1163 N N . ILE A 1 148 ? 5.249 -0.188 -1.101 1.00 90.25 148 ILE A N 1
ATOM 1164 C CA . ILE A 1 148 ? 4.183 -0.386 -2.097 1.00 90.25 148 ILE A CA 1
ATOM 1165 C C . ILE A 1 148 ? 3.917 -1.880 -2.280 1.00 90.25 148 ILE A C 1
ATOM 1167 O O . ILE A 1 148 ? 2.775 -2.308 -2.195 1.00 90.25 148 ILE A O 1
ATOM 1171 N N . TYR A 1 149 ? 4.979 -2.685 -2.394 1.00 93.69 149 TYR A N 1
ATOM 1172 C CA . TYR A 1 149 ? 4.865 -4.139 -2.468 1.00 93.69 149 TYR A CA 1
ATOM 1173 C C . TYR A 1 149 ? 4.122 -4.764 -1.282 1.00 93.69 149 TYR A C 1
ATOM 1175 O O . TYR A 1 149 ? 3.257 -5.605 -1.494 1.00 93.69 149 TYR A O 1
ATOM 1183 N N . TYR A 1 150 ? 4.421 -4.350 -0.046 1.00 91.38 150 TYR A N 1
ATOM 1184 C CA . TYR A 1 150 ? 3.702 -4.851 1.126 1.00 91.38 150 TYR A CA 1
ATOM 1185 C C . TYR A 1 150 ? 2.216 -4.493 1.060 1.00 91.38 150 TYR A C 1
ATOM 1187 O O . TYR A 1 150 ? 1.374 -5.360 1.253 1.00 91.38 150 TYR A O 1
ATOM 1195 N N . VAL A 1 151 ? 1.893 -3.228 0.780 1.00 89.44 151 VAL A N 1
ATOM 1196 C CA . VAL A 1 151 ? 0.498 -2.769 0.733 1.00 89.44 151 VAL A CA 1
ATOM 1197 C C . VAL A 1 151 ? -0.258 -3.494 -0.378 1.00 89.44 151 VAL A C 1
ATOM 1199 O O . VAL A 1 151 ? -1.317 -4.049 -0.111 1.00 89.44 151 VAL A O 1
ATOM 1202 N N . ALA A 1 152 ? 0.311 -3.568 -1.580 1.00 92.12 152 ALA A N 1
ATOM 1203 C CA . ALA A 1 152 ? -0.275 -4.252 -2.725 1.00 92.12 152 ALA A CA 1
ATOM 1204 C C . ALA A 1 152 ? -0.501 -5.749 -2.450 1.00 92.12 152 ALA A C 1
ATOM 1206 O O . ALA A 1 152 ? -1.629 -6.235 -2.533 1.00 92.12 152 ALA A O 1
ATOM 1207 N N . ASN A 1 153 ? 0.554 -6.475 -2.061 1.00 93.94 153 ASN A N 1
ATOM 1208 C CA . ASN A 1 153 ? 0.484 -7.922 -1.876 1.00 93.94 153 ASN A CA 1
ATOM 1209 C C . ASN A 1 153 ? -0.395 -8.318 -0.687 1.00 93.94 153 ASN A C 1
ATOM 1211 O O . ASN A 1 153 ? -1.248 -9.190 -0.809 1.00 93.94 153 ASN A O 1
ATOM 1215 N N . THR A 1 154 ? -0.233 -7.664 0.462 1.00 91.81 154 THR A N 1
ATOM 1216 C CA . THR A 1 154 ? -1.026 -8.011 1.642 1.00 91.81 154 THR A CA 1
ATOM 1217 C C . THR A 1 154 ? -2.503 -7.697 1.400 1.00 91.81 154 THR A C 1
ATOM 1219 O O . THR A 1 154 ? -3.348 -8.536 1.692 1.00 91.81 154 THR A O 1
ATOM 1222 N N . THR A 1 155 ? -2.830 -6.548 0.796 1.00 90.94 155 THR A N 1
ATOM 1223 C CA . THR A 1 155 ? -4.229 -6.163 0.533 1.00 90.94 155 THR A CA 1
ATOM 1224 C C . THR A 1 155 ? -4.921 -7.154 -0.399 1.00 90.94 155 THR A C 1
ATOM 1226 O O . THR A 1 155 ? -5.954 -7.701 -0.019 1.00 90.94 155 THR A O 1
ATOM 1229 N N . ARG A 1 156 ? -4.338 -7.469 -1.567 1.00 93.25 156 ARG A N 1
ATOM 1230 C CA . ARG A 1 156 ? -4.973 -8.393 -2.527 1.00 93.25 156 ARG A CA 1
ATOM 1231 C C . ARG A 1 156 ? -5.138 -9.814 -1.990 1.00 93.25 156 ARG A C 1
ATOM 1233 O O . ARG A 1 156 ? -6.120 -10.471 -2.310 1.00 93.25 156 ARG A O 1
ATOM 1240 N N . ILE A 1 157 ? -4.193 -10.297 -1.176 1.00 93.19 157 ILE A N 1
ATOM 1241 C CA . ILE A 1 157 ? -4.242 -11.663 -0.640 1.00 93.19 157 ILE A CA 1
ATOM 1242 C C . ILE A 1 157 ? -5.329 -11.772 0.420 1.00 93.19 157 ILE A C 1
ATOM 1244 O O . ILE A 1 157 ? -6.155 -12.678 0.345 1.00 93.19 157 ILE A O 1
ATOM 1248 N N . TYR A 1 158 ? -5.392 -10.818 1.354 1.00 89.69 158 TYR A N 1
ATOM 1249 C CA . TYR A 1 158 ? -6.507 -10.761 2.300 1.00 89.69 158 TYR A CA 1
ATOM 1250 C C . TYR A 1 158 ? -7.837 -10.544 1.577 1.00 89.69 158 TYR A C 1
ATOM 1252 O O . TYR A 1 158 ? -8.845 -11.097 2.005 1.00 89.69 158 TYR A O 1
ATOM 1260 N N . ARG A 1 159 ? -7.847 -9.797 0.463 1.00 87.94 159 ARG A N 1
ATOM 1261 C CA . ARG A 1 159 ? -9.043 -9.589 -0.359 1.00 87.94 159 ARG A CA 1
ATOM 1262 C C . ARG A 1 159 ? -9.557 -10.894 -0.924 1.00 87.94 159 ARG A C 1
ATOM 1264 O O . ARG A 1 159 ? -10.687 -11.278 -0.622 1.00 87.94 159 ARG A O 1
ATOM 1271 N N . HIS A 1 160 ? -8.703 -11.598 -1.650 1.00 90.38 160 HIS A N 1
ATOM 1272 C CA . HIS A 1 160 ? -9.042 -12.881 -2.243 1.00 90.38 160 HIS A CA 1
ATOM 1273 C C . HIS A 1 160 ? -9.482 -13.898 -1.179 1.00 90.38 160 HIS A C 1
ATOM 1275 O O . HIS A 1 160 ? -10.512 -14.552 -1.332 1.00 90.38 160 HIS A O 1
ATOM 1281 N N . ALA A 1 161 ? -8.766 -13.951 -0.053 1.00 88.50 161 ALA A N 1
ATOM 1282 C CA . ALA A 1 161 ? -9.103 -14.811 1.075 1.00 88.50 161 ALA A CA 1
ATOM 1283 C C . ALA A 1 161 ? -10.458 -14.453 1.710 1.00 88.50 161 ALA A C 1
ATOM 1285 O O . ALA A 1 161 ? -11.250 -15.343 2.000 1.00 88.50 161 ALA A O 1
ATOM 1286 N N . ALA A 1 162 ? -10.768 -13.166 1.893 1.00 82.88 162 ALA A N 1
ATOM 1287 C CA . ALA A 1 162 ? -12.046 -12.719 2.446 1.00 82.88 162 ALA A CA 1
ATOM 1288 C C . ALA A 1 162 ? -13.228 -12.983 1.500 1.00 82.88 162 ALA A C 1
ATOM 1290 O O . ALA A 1 162 ? -14.324 -13.254 1.982 1.00 82.88 162 ALA A O 1
ATOM 1291 N N . ASP A 1 163 ? -13.014 -12.915 0.177 1.00 84.00 163 ASP A N 1
ATOM 1292 C CA . ASP A 1 163 ? -14.010 -13.369 -0.808 1.00 84.00 163 ASP A CA 1
ATOM 1293 C C . ASP A 1 163 ? -14.318 -14.849 -0.599 1.00 84.00 163 ASP A C 1
ATOM 1295 O O . ASP A 1 163 ? -15.466 -15.217 -0.370 1.00 84.00 163 ASP A O 1
ATOM 1299 N N . HIS A 1 164 ? -13.276 -15.681 -0.596 1.00 86.62 164 HIS A N 1
ATOM 1300 C CA . HIS A 1 164 ? -13.405 -17.136 -0.516 1.00 86.62 164 HIS A CA 1
ATOM 1301 C C . HIS A 1 164 ? -13.872 -17.624 0.860 1.00 86.62 164 HIS A C 1
ATOM 1303 O O . HIS A 1 164 ? -14.491 -18.678 0.980 1.00 86.62 164 HIS A O 1
ATOM 1309 N N . ALA A 1 165 ? -13.618 -16.860 1.922 1.00 76.75 165 ALA A N 1
ATOM 1310 C CA . ALA A 1 165 ? -14.186 -17.137 3.236 1.00 76.75 165 ALA A CA 1
ATOM 1311 C C . ALA A 1 165 ? -15.714 -16.957 3.247 1.00 76.75 165 ALA A C 1
ATOM 1313 O O . ALA A 1 165 ? -16.402 -17.650 3.992 1.00 76.75 165 ALA A O 1
ATOM 1314 N N . ALA A 1 166 ? -16.240 -16.040 2.427 1.00 71.00 166 ALA A N 1
ATOM 1315 C CA . ALA A 1 166 ? -17.673 -15.785 2.314 1.00 71.00 166 ALA A CA 1
ATOM 1316 C C . ALA A 1 166 ? -18.359 -16.694 1.277 1.00 71.00 166 ALA A C 1
ATOM 1318 O O . ALA A 1 166 ? -19.487 -17.124 1.504 1.00 71.00 166 ALA A O 1
ATOM 1319 N N . SER A 1 167 ? -17.694 -16.999 0.157 1.00 79.38 167 SER A N 1
ATOM 1320 C CA . SER A 1 167 ? -18.273 -17.749 -0.971 1.00 79.38 167 SER A CA 1
ATOM 1321 C C . SER A 1 167 ? -17.839 -19.221 -1.073 1.00 79.38 167 SER A C 1
ATOM 1323 O O . SER A 1 167 ? -18.443 -19.972 -1.839 1.00 79.38 167 SER A O 1
ATOM 1325 N N . GLY A 1 168 ? -16.834 -19.654 -0.302 1.00 79.25 168 GLY A N 1
ATOM 1326 C CA . GLY A 1 168 ? -16.199 -20.975 -0.392 1.00 79.25 168 GLY A CA 1
ATOM 1327 C C . GLY A 1 168 ? -14.842 -20.957 -1.121 1.00 79.25 168 GLY A C 1
ATOM 1328 O O . GLY A 1 168 ? -14.470 -19.980 -1.762 1.00 79.25 168 GLY A O 1
ATOM 1329 N N . GLY A 1 169 ? -14.068 -22.046 -1.011 1.00 83.50 169 GLY A N 1
ATOM 1330 C CA . GLY A 1 169 ? -12.772 -22.206 -1.703 1.00 83.50 169 GLY A CA 1
ATOM 1331 C C . GLY A 1 169 ? -11.542 -21.664 -0.958 1.00 83.50 169 GLY A C 1
ATOM 1332 O O . GLY A 1 169 ? -10.441 -21.664 -1.511 1.00 83.50 169 GLY A O 1
ATOM 1333 N N . PHE A 1 170 ? -11.700 -21.218 0.294 1.00 84.94 170 PHE A N 1
ATOM 1334 C CA . PHE A 1 170 ? -10.597 -20.699 1.112 1.00 84.94 170 PHE A CA 1
ATOM 1335 C C . PHE A 1 170 ? -9.488 -21.740 1.322 1.00 84.94 170 PHE A C 1
ATOM 1337 O O . PHE A 1 170 ? -8.314 -21.434 1.122 1.00 84.94 170 PHE A O 1
ATOM 1344 N N . ASP A 1 171 ? -9.856 -22.973 1.688 1.00 86.25 171 ASP A N 1
ATOM 1345 C CA . ASP A 1 171 ? -8.895 -24.036 2.015 1.00 86.25 171 ASP A CA 1
ATOM 1346 C C . ASP A 1 171 ? -8.044 -24.455 0.811 1.00 86.25 171 ASP A C 1
ATOM 1348 O O . ASP A 1 171 ? -6.856 -24.737 0.958 1.00 86.25 171 ASP A O 1
ATOM 1352 N N . GLU A 1 172 ? -8.626 -24.434 -0.390 1.00 91.38 172 GLU A N 1
ATOM 1353 C CA . GLU A 1 172 ? -7.926 -24.736 -1.642 1.00 91.38 172 GLU A CA 1
ATOM 1354 C C . GLU A 1 172 ? -6.826 -23.707 -1.939 1.00 91.38 172 GLU A C 1
ATOM 1356 O O . GLU A 1 172 ? -5.727 -24.063 -2.365 1.00 91.38 172 GLU A O 1
ATOM 1361 N N . HIS A 1 173 ? -7.095 -22.431 -1.655 1.00 91.62 173 HIS A N 1
ATOM 1362 C CA . HIS A 1 173 ? -6.169 -21.329 -1.917 1.00 91.62 173 HIS A CA 1
ATOM 1363 C C . HIS A 1 173 ? -5.242 -21.008 -0.737 1.00 91.62 173 HIS A C 1
ATOM 1365 O O . HIS A 1 173 ? -4.314 -20.208 -0.883 1.00 91.62 173 HIS A O 1
ATOM 1371 N N . LEU A 1 174 ? -5.443 -21.636 0.425 1.00 89.19 174 LEU A N 1
ATOM 1372 C CA . LEU A 1 174 ? -4.647 -21.388 1.625 1.00 89.19 174 LEU A CA 1
ATOM 1373 C C . LEU A 1 174 ? -3.128 -21.548 1.409 1.00 89.19 174 LEU A C 1
ATOM 1375 O O . LEU A 1 174 ? -2.391 -20.695 1.914 1.00 89.19 174 LEU A O 1
ATOM 1379 N N . PRO A 1 175 ? -2.624 -22.554 0.658 1.00 93.44 175 PRO A N 1
ATOM 1380 C CA . PRO A 1 175 ? -1.197 -22.644 0.344 1.00 93.44 175 PRO A CA 1
ATOM 1381 C C . PRO A 1 175 ? -0.682 -21.408 -0.405 1.00 93.44 175 PRO A C 1
ATOM 1383 O O . PRO A 1 175 ? 0.317 -20.820 -0.001 1.00 93.44 175 PRO A O 1
ATOM 1386 N N . PHE A 1 176 ? -1.418 -20.943 -1.420 1.00 93.62 176 PHE A N 1
ATOM 1387 C CA . PHE A 1 176 ? -1.072 -19.737 -2.176 1.00 93.62 176 PHE A CA 1
ATOM 1388 C C . PHE A 1 176 ? -1.048 -18.487 -1.285 1.00 93.62 176 PHE A C 1
ATOM 1390 O O . PHE A 1 176 ? -0.101 -17.702 -1.344 1.00 93.62 176 PHE A O 1
ATOM 1397 N N . TYR A 1 177 ? -2.048 -18.312 -0.414 1.00 92.06 177 TYR A N 1
ATOM 1398 C CA . TYR A 1 177 ? -2.088 -17.176 0.511 1.00 92.06 177 TYR A CA 1
ATOM 1399 C C . TYR A 1 177 ? -0.888 -17.158 1.457 1.00 92.06 177 TYR A C 1
ATOM 1401 O O . TYR A 1 177 ? -0.300 -16.100 1.682 1.00 92.06 177 TYR A O 1
ATOM 1409 N N . ARG A 1 178 ? -0.518 -18.321 2.008 1.00 89.62 178 ARG A N 1
ATOM 1410 C CA . ARG A 1 178 ? 0.640 -18.447 2.901 1.00 89.62 178 ARG A CA 1
ATOM 1411 C C . ARG A 1 178 ? 1.934 -18.137 2.161 1.00 89.62 178 ARG A C 1
ATOM 1413 O O . ARG A 1 178 ? 2.686 -17.281 2.623 1.00 89.62 178 ARG A O 1
ATOM 1420 N N . ASP A 1 179 ? 2.143 -18.747 0.999 1.00 92.75 179 ASP A N 1
ATOM 1421 C CA . ASP A 1 179 ? 3.346 -18.544 0.192 1.00 92.75 179 ASP A CA 1
ATOM 1422 C C . ASP A 1 179 ? 3.540 -17.070 -0.173 1.00 92.75 179 ASP A C 1
ATOM 1424 O O . ASP A 1 179 ? 4.640 -16.532 -0.040 1.00 92.75 179 ASP A O 1
ATOM 1428 N N . GLU A 1 180 ? 2.473 -16.379 -0.581 1.00 93.94 180 GLU A N 1
ATOM 1429 C CA . GLU A 1 180 ? 2.545 -14.961 -0.931 1.00 93.94 180 GLU A CA 1
ATOM 1430 C C . GLU A 1 180 ? 2.834 -14.068 0.280 1.00 93.94 180 GLU A C 1
ATOM 1432 O O . GLU A 1 180 ? 3.581 -13.091 0.158 1.00 93.94 180 GLU A O 1
ATOM 1437 N N . GLN A 1 181 ? 2.292 -14.394 1.457 1.00 90.31 181 GLN A N 1
ATOM 1438 C CA . GLN A 1 181 ? 2.578 -13.646 2.683 1.00 90.31 181 GLN A CA 1
ATOM 1439 C C . GLN A 1 181 ? 4.000 -13.885 3.196 1.00 90.31 181 GLN A C 1
ATOM 1441 O O . GLN A 1 181 ? 4.643 -12.962 3.689 1.00 90.31 181 GLN A O 1
ATOM 1446 N N . GLU A 1 182 ? 4.573 -15.068 2.988 1.00 90.75 182 GLU A N 1
ATOM 1447 C CA . GLU A 1 182 ? 5.976 -15.309 3.334 1.00 90.75 182 GLU A CA 1
ATOM 1448 C C . GLU A 1 182 ? 6.973 -14.503 2.477 1.00 90.75 182 GLU A C 1
ATOM 1450 O O . GLU A 1 182 ? 8.143 -14.348 2.846 1.00 90.75 182 GLU A O 1
ATOM 1455 N N . LEU A 1 183 ? 6.541 -13.968 1.330 1.00 92.31 183 LEU A N 1
ATOM 1456 C CA . LEU A 1 183 ? 7.394 -13.159 0.456 1.00 92.31 183 LEU A CA 1
ATOM 1457 C C . LEU A 1 183 ? 7.485 -11.702 0.884 1.00 92.31 183 LEU A C 1
ATOM 1459 O O . LEU A 1 183 ? 8.484 -11.039 0.579 1.00 92.31 183 LEU A O 1
ATOM 1463 N N . VAL A 1 184 ? 6.471 -11.173 1.571 1.00 89.88 184 VAL A N 1
ATOM 1464 C CA . VAL A 1 184 ? 6.625 -9.870 2.217 1.00 89.88 184 VAL A CA 1
ATOM 1465 C C . VAL A 1 184 ? 7.563 -10.031 3.408 1.00 89.88 184 VAL A C 1
ATOM 1467 O O . VAL A 1 184 ? 7.566 -11.050 4.085 1.00 89.88 184 VAL A O 1
ATOM 1470 N N . SER A 1 185 ? 8.422 -9.045 3.662 1.00 87.12 185 SER A N 1
ATOM 1471 C CA . SER A 1 185 ? 9.279 -9.087 4.850 1.00 87.12 185 SER A CA 1
ATOM 1472 C C . SER A 1 185 ? 8.431 -9.146 6.128 1.00 87.12 185 SER A C 1
ATOM 1474 O O . SER A 1 185 ? 7.534 -8.333 6.343 1.00 87.12 185 SER A O 1
ATOM 1476 N N . HIS A 1 186 ? 8.694 -10.137 6.966 1.00 83.44 186 HIS A N 1
ATOM 1477 C CA . HIS A 1 186 ? 7.872 -10.450 8.131 1.00 83.44 186 HIS A CA 1
ATOM 1478 C C . HIS A 1 186 ? 8.752 -10.997 9.256 1.00 83.44 186 HIS A C 1
ATOM 1480 O O . HIS A 1 186 ? 9.945 -11.244 9.084 1.00 83.44 186 HIS A O 1
ATOM 1486 N N . ARG A 1 187 ? 8.167 -11.157 10.437 1.00 80.75 187 ARG A N 1
ATOM 1487 C CA . ARG A 1 187 ? 8.704 -12.026 11.491 1.00 80.75 187 ARG A CA 1
ATOM 1488 C C . ARG A 1 187 ? 7.958 -13.361 11.420 1.00 80.75 187 ARG A C 1
ATOM 1490 O O . ARG A 1 187 ? 6.836 -13.331 10.923 1.00 80.75 187 ARG A O 1
ATOM 1497 N N . PRO A 1 188 ? 8.529 -14.476 11.912 1.00 77.56 188 PRO A N 1
ATOM 1498 C CA . PRO A 1 188 ? 7.858 -15.772 11.955 1.00 77.56 188 PRO A CA 1
ATOM 1499 C C . PRO A 1 188 ? 6.387 -15.652 12.362 1.00 77.56 188 PRO A C 1
ATOM 1501 O O . PRO A 1 188 ? 6.075 -15.029 13.379 1.00 77.56 188 PRO A O 1
ATOM 1504 N N . TYR A 1 189 ? 5.503 -16.219 11.542 1.00 77.19 189 TYR A N 1
ATOM 1505 C CA . TYR A 1 189 ? 4.077 -16.290 11.837 1.00 77.19 189 TYR A CA 1
ATOM 1506 C C . TYR A 1 189 ? 3.816 -17.283 12.974 1.00 77.19 189 TYR A C 1
ATOM 1508 O O . TYR A 1 189 ? 4.507 -18.295 13.091 1.00 77.19 189 TYR A O 1
ATOM 1516 N N . THR A 1 190 ? 2.803 -17.007 13.793 1.00 69.56 190 THR A N 1
ATOM 1517 C CA . THR A 1 190 ? 2.287 -17.938 14.805 1.00 69.56 190 THR A CA 1
ATOM 1518 C C . THR A 1 190 ? 1.001 -18.601 14.309 1.00 69.56 190 THR A C 1
ATOM 1520 O O . THR A 1 190 ? 0.358 -18.113 13.378 1.00 69.56 190 THR A O 1
ATOM 1523 N N . GLY A 1 191 ? 0.654 -19.749 14.897 1.00 64.12 191 GLY A N 1
ATOM 1524 C CA . GLY A 1 191 ? -0.508 -20.540 14.481 1.00 64.12 191 GLY A CA 1
ATOM 1525 C C . GLY A 1 191 ? -1.849 -19.870 14.787 1.00 64.12 191 GLY A C 1
ATOM 1526 O O . GLY A 1 191 ? -2.745 -19.915 13.947 1.00 64.12 191 GLY A O 1
ATOM 1527 N N . ASP A 1 192 ? -1.980 -19.223 15.950 1.00 61.84 192 ASP A N 1
ATOM 1528 C CA . ASP A 1 192 ? -3.193 -18.503 16.348 1.00 61.84 192 ASP A CA 1
ATOM 1529 C C . ASP A 1 192 ? -2.929 -17.449 17.450 1.00 61.84 192 ASP A C 1
ATOM 1531 O O . ASP A 1 192 ? -1.789 -17.222 17.861 1.00 61.84 192 ASP A O 1
ATOM 1535 N N . LEU A 1 193 ? -4.001 -16.764 17.874 1.00 59.12 193 LEU A N 1
ATOM 1536 C CA . LEU A 1 193 ? -4.010 -15.704 18.894 1.00 59.12 193 LEU A CA 1
ATOM 1537 C C . LEU A 1 193 ? -3.734 -16.219 20.321 1.00 59.12 193 LEU A C 1
ATOM 1539 O O . LEU A 1 193 ? -3.396 -15.428 21.195 1.00 59.12 193 LEU A O 1
ATOM 1543 N N . PHE A 1 194 ? -3.938 -17.512 20.580 1.00 59.47 194 PHE A N 1
ATOM 1544 C CA . PHE A 1 194 ? -3.943 -18.100 21.924 1.00 59.47 194 PHE A CA 1
ATOM 1545 C C . PHE A 1 194 ? -2.712 -18.970 22.205 1.00 59.47 194 PHE A C 1
ATOM 1547 O O . PHE A 1 194 ? -2.335 -19.137 23.362 1.00 59.47 194 PHE A O 1
ATOM 1554 N N . ASN A 1 195 ? -2.070 -19.474 21.157 1.00 59.59 195 ASN A N 1
ATOM 1555 C CA . ASN A 1 195 ? -0.864 -20.283 21.181 1.00 59.59 195 ASN A CA 1
ATOM 1556 C C . ASN A 1 195 ? 0.322 -19.409 20.750 1.00 59.59 195 ASN A C 1
ATOM 1558 O O . ASN A 1 195 ? 0.917 -19.577 19.681 1.00 59.59 195 ASN A O 1
ATOM 1562 N N . GLU A 1 196 ? 0.632 -18.409 21.577 1.00 55.41 196 GLU A N 1
ATOM 1563 C CA . GLU A 1 196 ? 1.860 -17.632 21.432 1.00 55.41 196 GLU A CA 1
ATOM 1564 C C . GLU A 1 196 ? 3.064 -18.536 21.721 1.00 55.41 196 GLU A C 1
ATOM 1566 O O . GLU A 1 196 ? 3.108 -19.177 22.766 1.00 55.41 196 GLU A O 1
ATOM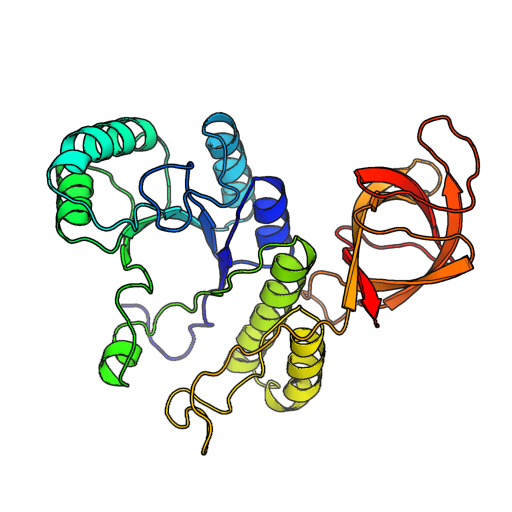 1571 N N . PHE A 1 197 ? 4.018 -18.570 20.781 1.00 56.25 197 PHE A N 1
ATOM 1572 C CA . PHE A 1 197 ? 5.369 -19.134 20.896 1.00 56.25 197 PHE A CA 1
ATOM 1573 C C . PHE A 1 197 ? 5.515 -20.250 21.945 1.00 56.25 197 PHE A C 1
ATOM 1575 O O . PHE A 1 197 ? 5.865 -19.981 23.095 1.00 56.25 197 PHE A O 1
ATOM 1582 N N . GLU A 1 198 ? 5.325 -21.511 21.545 1.00 53.78 198 GLU A N 1
ATOM 1583 C CA . GLU A 1 198 ? 5.716 -22.645 22.386 1.00 53.78 198 GLU A CA 1
ATOM 1584 C C . GLU A 1 198 ? 7.227 -22.559 22.690 1.00 53.78 198 GLU A C 1
ATOM 1586 O O . GLU A 1 198 ? 8.074 -22.936 21.884 1.00 53.78 198 GLU A O 1
ATOM 1591 N N . GLY A 1 199 ? 7.582 -22.011 23.855 1.00 53.72 199 GLY A N 1
ATOM 1592 C CA . GLY A 1 199 ? 8.911 -22.159 24.449 1.00 53.72 199 GLY A CA 1
ATOM 1593 C C . GLY A 1 199 ? 10.037 -21.265 23.916 1.00 53.72 199 GLY A C 1
ATOM 1594 O O . GLY A 1 199 ? 11.156 -21.745 23.754 1.00 53.72 199 GLY A O 1
ATOM 1595 N N . GLY A 1 200 ? 9.818 -19.960 23.731 1.00 50.88 200 GLY A N 1
ATOM 1596 C CA . GLY A 1 200 ? 10.925 -19.036 23.455 1.00 50.88 200 GLY A CA 1
ATOM 1597 C C . GLY A 1 200 ? 10.651 -17.616 23.927 1.00 50.88 200 GLY A C 1
ATOM 1598 O O . GLY A 1 200 ? 9.793 -16.936 23.377 1.00 50.88 200 GLY A O 1
ATOM 1599 N N . GLY A 1 201 ? 11.392 -17.148 24.936 1.00 54.72 201 GLY A N 1
ATOM 1600 C CA . GLY A 1 201 ? 11.366 -15.741 25.337 1.00 54.72 201 GLY A CA 1
ATOM 1601 C C . GLY A 1 201 ? 11.664 -14.810 24.155 1.00 54.72 201 GLY A C 1
ATOM 1602 O O . GLY A 1 201 ? 12.354 -15.192 23.209 1.00 54.72 201 GLY A O 1
ATOM 1603 N N . VAL A 1 202 ? 11.147 -13.580 24.219 1.00 53.16 202 VAL A N 1
ATOM 1604 C CA . VAL A 1 202 ? 11.266 -12.555 23.167 1.00 53.16 202 VAL A CA 1
ATOM 1605 C C . VAL A 1 202 ? 12.714 -12.055 23.066 1.00 53.16 202 VAL A C 1
ATOM 1607 O O . VAL A 1 202 ? 13.064 -10.968 23.518 1.00 53.16 202 VAL A O 1
ATOM 1610 N N . ILE A 1 203 ? 13.585 -12.867 22.476 1.00 56.38 203 ILE A N 1
ATOM 1611 C CA . ILE A 1 203 ? 14.907 -12.461 22.002 1.00 56.38 203 ILE A CA 1
ATOM 1612 C C . ILE A 1 203 ? 14.712 -11.885 20.600 1.00 56.38 203 ILE A C 1
ATOM 1614 O O . ILE A 1 203 ? 13.886 -12.383 19.844 1.00 56.38 203 ILE A O 1
ATOM 1618 N N . SER A 1 204 ? 15.439 -10.811 20.270 1.00 62.69 204 SER A N 1
ATOM 1619 C CA . SER A 1 204 ? 15.406 -10.089 18.988 1.00 62.69 204 SER A CA 1
ATOM 1620 C C . SER A 1 204 ? 15.108 -10.989 17.779 1.00 62.69 204 SER A C 1
ATOM 1622 O O . SER A 1 204 ? 16.018 -11.565 17.186 1.00 62.69 204 SER A O 1
ATOM 1624 N N . ILE A 1 205 ? 13.835 -11.065 17.386 1.00 68.06 205 ILE A N 1
ATOM 1625 C CA . ILE A 1 205 ? 13.400 -11.851 16.234 1.00 68.06 205 ILE A CA 1
ATOM 1626 C C . ILE A 1 205 ? 13.734 -11.050 14.965 1.00 68.06 205 ILE A C 1
ATOM 1628 O O . ILE A 1 205 ? 13.147 -9.973 14.764 1.00 68.06 205 ILE A O 1
ATOM 1632 N N . PRO A 1 206 ? 14.680 -11.516 14.125 1.00 76.44 206 PRO A N 1
ATOM 1633 C CA . PRO A 1 206 ? 15.060 -10.804 12.915 1.00 76.44 206 PRO A CA 1
ATOM 1634 C C . PRO A 1 206 ? 13.927 -10.840 11.885 1.00 76.44 206 PRO A C 1
ATOM 1636 O O . PRO A 1 206 ? 13.067 -11.722 11.898 1.00 76.44 206 PRO A O 1
ATOM 1639 N N . TYR A 1 207 ? 13.934 -9.868 10.975 1.00 80.50 207 TYR A N 1
ATOM 1640 C CA . TYR A 1 207 ? 13.051 -9.911 9.814 1.00 80.50 207 TYR A CA 1
ATOM 1641 C C . TYR A 1 207 ? 13.524 -10.981 8.829 1.00 80.50 207 TYR A C 1
ATOM 1643 O O . TYR A 1 207 ? 14.702 -11.041 8.478 1.00 80.50 207 TYR A O 1
ATOM 1651 N N . ILE A 1 208 ? 12.579 -11.777 8.345 1.00 84.44 208 ILE A N 1
ATOM 1652 C CA . ILE A 1 208 ? 12.743 -12.716 7.243 1.00 84.44 208 ILE A CA 1
ATOM 1653 C C . ILE A 1 208 ? 12.438 -11.961 5.952 1.00 84.44 208 ILE A C 1
ATOM 1655 O O . ILE A 1 208 ? 11.397 -11.317 5.840 1.00 84.44 208 ILE A O 1
ATOM 1659 N N . LYS A 1 209 ? 13.332 -12.041 4.964 1.00 88.62 209 LYS A N 1
ATOM 1660 C CA . LYS A 1 209 ? 13.152 -11.417 3.648 1.00 88.62 209 LYS A CA 1
ATOM 1661 C C . LYS A 1 209 ? 13.357 -12.466 2.558 1.00 88.62 209 LYS A C 1
ATOM 1663 O O . LYS A 1 209 ? 14.490 -12.855 2.307 1.00 88.62 209 LYS A O 1
ATOM 1668 N N . LYS A 1 210 ? 12.266 -12.893 1.914 1.00 92.62 210 LYS A N 1
ATOM 1669 C CA . LYS A 1 210 ? 12.277 -13.875 0.810 1.00 92.62 210 LYS A CA 1
ATOM 1670 C C . LYS A 1 210 ? 12.056 -13.254 -0.574 1.00 92.62 210 LYS A C 1
ATOM 1672 O O . LYS A 1 210 ? 12.194 -13.934 -1.583 1.00 92.62 210 LYS A O 1
ATOM 1677 N N . ALA A 1 211 ? 11.726 -11.963 -0.642 1.00 93.62 211 ALA A N 1
ATOM 1678 C CA . ALA A 1 211 ? 11.620 -11.232 -1.899 1.00 93.62 211 ALA A CA 1
ATOM 1679 C C . ALA A 1 211 ? 12.164 -9.801 -1.802 1.00 93.62 211 ALA A C 1
ATOM 1681 O O . ALA A 1 211 ? 12.236 -9.178 -0.735 1.00 93.62 211 ALA A O 1
ATOM 1682 N N . LEU A 1 212 ? 12.538 -9.267 -2.959 1.00 94.50 212 LEU A N 1
ATOM 1683 C CA . LEU A 1 212 ? 12.986 -7.904 -3.172 1.00 94.50 212 LEU A CA 1
ATOM 1684 C C . LEU A 1 212 ? 11.982 -7.167 -4.058 1.00 94.50 212 LEU A C 1
ATOM 1686 O O . LEU A 1 212 ? 11.730 -7.587 -5.181 1.00 94.50 212 LEU A O 1
ATOM 1690 N N . PHE A 1 213 ? 11.447 -6.051 -3.570 1.00 96.06 213 PHE A N 1
ATOM 1691 C CA . PHE A 1 213 ? 10.608 -5.149 -4.360 1.00 96.06 213 PHE A CA 1
ATOM 1692 C C . PHE A 1 213 ? 11.456 -4.404 -5.395 1.00 96.06 213 PHE A C 1
ATOM 1694 O O . PHE A 1 213 ? 12.367 -3.670 -5.017 1.00 96.06 213 PHE A O 1
ATOM 1701 N N . LEU A 1 214 ? 11.177 -4.588 -6.682 1.00 97.62 214 LEU A N 1
ATOM 1702 C CA . LEU A 1 214 ? 11.970 -4.013 -7.769 1.00 97.62 214 LEU A CA 1
ATOM 1703 C C . LEU A 1 214 ? 11.431 -2.663 -8.234 1.00 97.62 214 LEU A C 1
ATOM 1705 O O . LEU A 1 214 ? 12.213 -1.740 -8.451 1.00 97.62 214 LEU A O 1
ATOM 1709 N N . GLY A 1 215 ? 10.113 -2.540 -8.365 1.00 97.12 215 GLY A N 1
ATOM 1710 C CA . GLY A 1 215 ? 9.468 -1.368 -8.939 1.00 97.12 215 GLY A CA 1
ATOM 1711 C C . GLY A 1 215 ? 8.001 -1.611 -9.245 1.00 97.12 215 GLY A C 1
ATOM 1712 O O . GLY A 1 215 ? 7.473 -2.668 -8.916 1.00 97.12 215 GLY A O 1
ATOM 1713 N N . TYR A 1 216 ? 7.344 -0.648 -9.872 1.00 97.75 216 TYR A N 1
ATOM 1714 C CA . TYR A 1 216 ? 5.968 -0.803 -10.337 1.00 97.75 216 TYR A CA 1
ATOM 1715 C C . TYR A 1 216 ? 5.759 -0.059 -11.661 1.00 97.75 216 TYR A C 1
ATOM 1717 O O . TYR A 1 216 ? 6.513 0.869 -11.980 1.00 97.75 216 TYR A O 1
ATOM 1725 N N . LYS A 1 217 ? 4.753 -0.472 -12.435 1.00 97.56 217 LYS A N 1
ATOM 1726 C CA . LYS A 1 217 ? 4.392 0.164 -13.706 1.00 97.56 217 LYS A CA 1
ATOM 1727 C C . LYS A 1 217 ? 3.624 1.464 -13.452 1.00 97.56 217 LYS A C 1
ATOM 1729 O O . LYS A 1 217 ? 2.592 1.459 -12.794 1.00 97.56 217 LYS A O 1
ATOM 1734 N N . THR A 1 218 ? 4.127 2.581 -13.972 1.00 95.88 218 THR A N 1
ATOM 1735 C CA . THR A 1 218 ? 3.487 3.909 -13.905 1.00 95.88 218 THR A CA 1
ATOM 1736 C C . THR A 1 218 ? 2.646 4.225 -15.142 1.00 95.88 218 THR A C 1
ATOM 1738 O O . THR A 1 218 ? 1.926 5.217 -15.152 1.00 95.88 218 THR A O 1
ATOM 1741 N N . GLY A 1 219 ? 2.789 3.440 -16.210 1.00 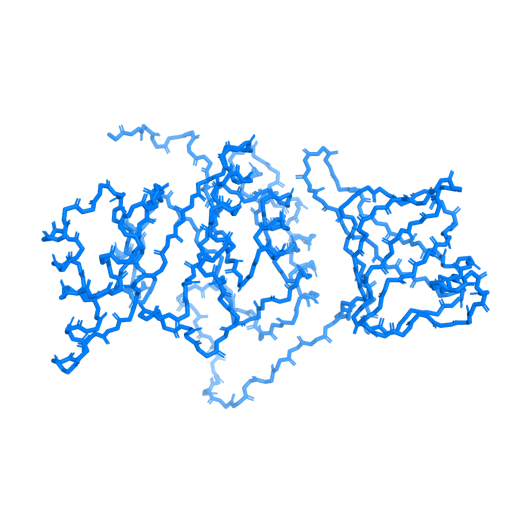95.25 219 GLY A N 1
ATOM 1742 C CA . GLY A 1 219 ? 2.085 3.625 -17.476 1.00 95.25 219 GLY A CA 1
ATOM 1743 C C . GLY A 1 219 ? 2.745 2.853 -18.614 1.00 95.25 219 GLY A C 1
ATOM 1744 O O . GLY A 1 219 ? 3.624 2.017 -18.385 1.00 95.25 219 GLY A O 1
ATOM 1745 N N . ALA A 1 220 ? 2.342 3.153 -19.844 1.00 94.19 220 ALA A N 1
ATOM 1746 C CA . ALA A 1 220 ? 2.922 2.596 -21.060 1.00 94.19 220 ALA A CA 1
ATOM 1747 C C . ALA A 1 220 ? 3.435 3.719 -21.970 1.00 94.19 220 ALA A C 1
ATOM 1749 O O . ALA A 1 220 ? 2.846 4.799 -22.044 1.00 94.19 220 ALA A O 1
ATOM 1750 N N . ALA A 1 221 ? 4.549 3.466 -22.646 1.00 91.94 221 ALA A N 1
ATOM 1751 C CA . ALA A 1 221 ? 5.060 4.319 -23.706 1.00 91.94 221 ALA A CA 1
ATOM 1752 C C . ALA A 1 221 ? 4.328 4.029 -25.036 1.00 91.94 221 ALA A C 1
ATOM 1754 O O . ALA A 1 221 ? 3.731 2.960 -25.180 1.00 91.94 221 ALA A O 1
ATOM 1755 N N . PRO A 1 222 ? 4.379 4.939 -26.031 1.00 88.19 222 PRO A N 1
ATOM 1756 C CA . PRO A 1 222 ? 3.686 4.761 -27.314 1.00 88.19 222 PRO A CA 1
ATOM 1757 C C . PRO A 1 222 ? 4.081 3.501 -28.097 1.00 88.19 222 PRO A C 1
ATOM 1759 O O . PRO A 1 222 ? 3.318 3.032 -28.932 1.00 88.19 222 PRO A O 1
ATOM 1762 N N . ASP A 1 223 ? 5.269 2.960 -27.838 1.00 87.31 223 ASP A N 1
ATOM 1763 C CA . ASP A 1 223 ? 5.782 1.726 -28.433 1.00 87.31 223 ASP A CA 1
ATOM 1764 C C . ASP A 1 223 ? 5.406 0.459 -27.644 1.00 87.31 223 ASP A C 1
ATOM 1766 O O . ASP A 1 223 ? 5.935 -0.613 -27.918 1.00 87.31 223 ASP A O 1
ATOM 1770 N N . GLY A 1 224 ? 4.512 0.568 -26.655 1.00 87.56 224 GLY A N 1
ATOM 1771 C CA . GLY A 1 224 ? 4.037 -0.553 -25.837 1.00 87.56 224 GLY A CA 1
ATOM 1772 C C . GLY A 1 224 ? 4.968 -0.936 -24.683 1.00 87.56 224 GLY A C 1
ATOM 1773 O O . GLY A 1 224 ? 4.625 -1.791 -23.868 1.00 87.56 224 GLY A O 1
ATOM 1774 N N . ALA A 1 225 ? 6.129 -0.290 -24.562 1.00 94.56 225 ALA A N 1
ATOM 1775 C CA . ALA A 1 225 ? 7.050 -0.527 -23.461 1.00 94.56 225 ALA A CA 1
ATOM 1776 C C . ALA A 1 225 ? 6.469 -0.027 -22.127 1.00 94.56 225 ALA A C 1
ATOM 1778 O O . ALA A 1 225 ? 5.853 1.039 -22.050 1.00 94.56 225 ALA A O 1
ATOM 1779 N N . ALA A 1 226 ? 6.700 -0.767 -21.045 1.00 97.69 226 ALA A N 1
ATOM 1780 C CA . ALA A 1 226 ? 6.205 -0.389 -19.730 1.00 97.69 226 ALA A CA 1
ATOM 1781 C C . ALA A 1 226 ? 7.088 0.711 -19.123 1.00 97.69 226 ALA A C 1
ATOM 1783 O O . ALA A 1 226 ? 8.312 0.589 -19.073 1.00 97.69 226 ALA A O 1
ATOM 1784 N N . LEU A 1 227 ? 6.474 1.781 -18.622 1.00 97.88 227 LEU A N 1
ATOM 1785 C CA . LEU A 1 227 ? 7.167 2.779 -17.813 1.00 97.88 227 LEU A CA 1
ATOM 1786 C C . LEU A 1 227 ? 7.239 2.255 -16.380 1.00 97.88 227 LEU A C 1
ATOM 1788 O O . LEU A 1 227 ? 6.207 2.101 -15.734 1.00 97.88 227 LEU A O 1
ATOM 1792 N N . ILE A 1 228 ? 8.438 1.948 -15.888 1.00 98.25 228 ILE A N 1
ATOM 1793 C CA . ILE A 1 228 ? 8.653 1.324 -14.578 1.00 98.25 228 ILE A CA 1
ATOM 1794 C C . ILE A 1 228 ? 9.378 2.292 -13.646 1.00 98.25 228 ILE A C 1
ATOM 1796 O O . ILE A 1 228 ? 10.525 2.664 -13.907 1.00 98.25 228 ILE A O 1
ATOM 1800 N N . LYS A 1 229 ? 8.749 2.643 -12.517 1.00 97.62 229 LYS A N 1
ATOM 1801 C CA . LYS A 1 229 ? 9.421 3.309 -11.393 1.00 97.62 229 LYS A CA 1
ATOM 1802 C C . LYS A 1 229 ? 10.170 2.266 -10.574 1.00 97.62 229 LYS A C 1
ATOM 1804 O O . LYS A 1 229 ? 9.557 1.391 -9.966 1.00 97.62 229 LYS A O 1
ATOM 1809 N N . THR A 1 230 ? 11.492 2.364 -10.528 1.00 97.31 230 THR A N 1
ATOM 1810 C CA . THR A 1 230 ? 12.352 1.381 -9.858 1.00 97.31 230 THR A CA 1
ATOM 1811 C C . THR A 1 230 ? 12.725 1.796 -8.434 1.00 97.31 230 THR A C 1
ATOM 1813 O O . THR A 1 230 ? 12.922 2.971 -8.129 1.00 97.31 230 THR A O 1
ATOM 1816 N N . PHE A 1 231 ? 12.882 0.809 -7.554 1.00 96.19 231 PHE A N 1
ATOM 1817 C CA . PHE A 1 231 ? 13.341 0.948 -6.164 1.00 96.19 231 PHE A CA 1
ATOM 1818 C C . PHE A 1 231 ? 14.538 0.045 -5.859 1.00 96.19 231 PHE A C 1
ATOM 1820 O O . PHE A 1 231 ? 15.334 0.350 -4.974 1.00 96.19 231 PHE A O 1
ATOM 1827 N N . ASN A 1 232 ? 14.694 -1.049 -6.606 1.00 96.69 232 ASN A N 1
ATOM 1828 C CA . ASN A 1 232 ? 15.897 -1.872 -6.613 1.00 96.69 232 ASN A CA 1
ATOM 1829 C C . ASN A 1 232 ? 16.355 -2.105 -8.060 1.00 96.69 232 ASN A C 1
ATOM 1831 O O . ASN A 1 232 ? 15.546 -1.956 -8.976 1.00 96.69 232 ASN A O 1
ATOM 1835 N N . PRO A 1 233 ? 17.641 -2.436 -8.287 1.00 97.25 233 PRO A N 1
ATOM 1836 C CA . PRO A 1 233 ? 18.163 -2.584 -9.637 1.00 97.25 233 PRO A CA 1
ATOM 1837 C C . PRO A 1 233 ? 17.450 -3.678 -10.435 1.00 97.25 233 PRO A C 1
ATOM 1839 O O . PRO A 1 233 ? 17.322 -4.802 -9.935 1.00 97.25 233 PRO A O 1
ATOM 1842 N N . ILE A 1 234 ? 17.077 -3.341 -11.673 1.00 98.12 234 ILE A N 1
ATOM 1843 C CA . ILE A 1 234 ? 16.588 -4.283 -12.688 1.00 98.12 234 ILE A CA 1
ATOM 1844 C C . ILE A 1 234 ? 17.611 -4.339 -13.829 1.00 98.12 234 ILE A C 1
ATOM 1846 O O . ILE A 1 234 ? 18.073 -3.290 -14.270 1.00 98.12 234 ILE A O 1
ATOM 1850 N N . ARG A 1 235 ? 17.999 -5.523 -14.297 1.00 98.12 235 ARG A N 1
ATOM 1851 C CA . ARG A 1 235 ? 18.996 -5.749 -15.350 1.00 98.12 235 ARG A CA 1
ATOM 1852 C C . ARG A 1 235 ? 18.370 -6.317 -16.610 1.00 98.12 235 ARG A C 1
ATOM 1854 O O . ARG A 1 235 ? 17.436 -7.113 -16.559 1.00 98.12 235 ARG A O 1
ATOM 1861 N N . ARG A 1 236 ? 18.952 -5.949 -17.747 1.00 97.69 236 ARG A N 1
ATOM 1862 C CA . ARG A 1 236 ? 18.617 -6.545 -19.036 1.00 97.69 236 ARG A CA 1
ATOM 1863 C C . ARG A 1 236 ? 18.843 -8.062 -18.992 1.00 97.69 236 ARG A C 1
ATOM 1865 O O . ARG A 1 236 ? 19.796 -8.531 -18.371 1.00 97.69 236 ARG A O 1
ATOM 1872 N N . HIS A 1 237 ? 17.950 -8.807 -19.633 1.00 97.00 237 HIS A N 1
ATOM 1873 C CA . HIS A 1 237 ? 17.888 -10.271 -19.686 1.00 97.00 237 HIS A CA 1
ATOM 1874 C C . HIS A 1 237 ? 17.574 -10.986 -18.365 1.00 97.00 237 HIS A C 1
ATOM 1876 O O . HIS A 1 237 ? 17.511 -12.216 -18.348 1.00 97.00 237 HIS A O 1
ATOM 1882 N N . GLU A 1 238 ? 17.334 -10.268 -17.264 1.00 96.50 238 GLU A N 1
ATOM 1883 C CA . GLU A 1 238 ? 16.867 -10.923 -16.044 1.00 96.50 238 GLU A CA 1
ATOM 1884 C C . GLU A 1 238 ? 15.371 -11.256 -16.123 1.00 96.50 238 GLU A C 1
ATOM 1886 O O . GLU A 1 238 ? 14.602 -10.602 -16.830 1.00 96.50 238 GLU A O 1
ATOM 1891 N N . THR A 1 239 ? 14.955 -12.275 -15.371 1.00 97.50 239 THR A N 1
ATOM 1892 C CA . THR A 1 239 ? 13.537 -12.588 -15.178 1.00 97.50 239 THR A CA 1
ATOM 1893 C C . THR A 1 239 ? 13.052 -11.993 -13.863 1.00 97.50 239 THR A C 1
ATOM 1895 O O . THR A 1 239 ? 13.642 -12.234 -12.809 1.00 97.50 239 THR A O 1
ATOM 1898 N N . VAL A 1 240 ? 11.960 -11.240 -13.927 1.00 97.50 240 VAL A N 1
ATOM 1899 C CA . VAL A 1 240 ? 11.285 -10.613 -12.787 1.00 97.50 240 VAL A CA 1
ATOM 1900 C C . VAL A 1 240 ? 9.889 -11.206 -12.618 1.00 97.50 240 VAL A C 1
ATOM 1902 O O . VAL A 1 240 ? 9.285 -11.663 -13.584 1.00 97.50 240 VAL A O 1
ATOM 1905 N N . GLU A 1 241 ? 9.356 -11.209 -11.400 1.00 97.75 241 GLU A N 1
ATOM 1906 C CA . GLU A 1 241 ? 7.949 -11.542 -11.154 1.00 97.75 241 GLU A CA 1
ATOM 1907 C C . GLU A 1 241 ? 7.135 -10.251 -11.080 1.00 97.75 241 GLU A C 1
ATOM 1909 O O . GLU A 1 241 ? 7.553 -9.306 -10.412 1.00 97.75 241 GLU A O 1
ATOM 1914 N N . ALA A 1 242 ? 5.974 -10.213 -11.727 1.00 97.69 242 ALA A N 1
ATOM 1915 C CA . ALA A 1 242 ? 4.998 -9.144 -11.563 1.00 97.69 242 ALA A CA 1
ATOM 1916 C C . ALA A 1 242 ? 3.725 -9.698 -10.923 1.00 97.69 242 ALA A C 1
ATOM 1918 O O . ALA A 1 242 ? 3.259 -10.779 -11.294 1.00 97.69 242 ALA A O 1
ATOM 1919 N N . ILE A 1 243 ? 3.198 -8.945 -9.959 1.00 97.38 243 ILE A N 1
ATOM 1920 C CA . ILE A 1 243 ? 1.936 -9.228 -9.286 1.00 97.38 243 ILE A CA 1
ATOM 1921 C C . ILE A 1 243 ? 0.893 -8.157 -9.600 1.00 97.38 243 ILE A C 1
ATOM 1923 O O . ILE A 1 243 ? 1.230 -6.976 -9.734 1.00 97.38 243 ILE A O 1
ATOM 1927 N N . PHE A 1 244 ? -0.372 -8.564 -9.642 1.00 96.69 244 PHE A N 1
ATOM 1928 C CA . PHE A 1 244 ? -1.502 -7.721 -10.051 1.00 96.69 244 PHE A CA 1
ATOM 1929 C C . PHE A 1 244 ? -2.640 -7.755 -9.017 1.00 96.69 244 PHE A C 1
ATOM 1931 O O . PHE A 1 244 ? -2.632 -8.627 -8.135 1.00 96.69 244 PHE A O 1
ATOM 1938 N N . PRO A 1 245 ? -3.612 -6.825 -9.077 1.00 94.38 245 PRO A N 1
ATOM 1939 C CA . PRO A 1 245 ? -4.880 -6.978 -8.369 1.00 94.38 245 PRO A CA 1
ATOM 1940 C C . PRO A 1 245 ? -5.543 -8.324 -8.694 1.00 94.38 245 PRO A C 1
ATOM 1942 O O . PRO A 1 245 ? -5.402 -8.845 -9.797 1.00 94.38 245 PRO A O 1
ATOM 1945 N N . ILE A 1 246 ? -6.261 -8.895 -7.724 1.00 92.50 246 ILE A N 1
ATOM 1946 C CA . ILE A 1 246 ? -6.986 -10.159 -7.901 1.00 92.50 246 ILE A CA 1
ATOM 1947 C C . ILE A 1 246 ? -8.480 -9.827 -7.937 1.00 92.50 246 ILE A C 1
ATOM 1949 O O . ILE A 1 246 ? -9.095 -9.673 -6.883 1.00 92.50 246 ILE A O 1
ATOM 1953 N N . SER A 1 247 ? -9.037 -9.662 -9.138 1.00 76.88 247 SER A N 1
ATOM 1954 C CA . SER A 1 247 ? -10.480 -9.461 -9.368 1.00 76.88 247 SER A CA 1
ATOM 1955 C C . SER A 1 247 ? -11.101 -10.633 -10.130 1.00 76.88 247 SER A C 1
ATOM 1957 O O . SER A 1 247 ? -12.119 -11.163 -9.702 1.00 76.88 247 SER A O 1
ATOM 1959 N N . ASP A 1 248 ? -10.434 -11.089 -11.196 1.00 76.69 248 ASP A N 1
ATOM 1960 C CA . ASP A 1 248 ? -10.906 -12.129 -12.123 1.00 76.69 248 ASP A CA 1
ATOM 1961 C C . ASP A 1 248 ? -9.862 -13.252 -12.259 1.00 76.69 248 ASP A C 1
ATOM 1963 O O . ASP A 1 248 ? -9.420 -13.618 -13.350 1.00 76.69 248 ASP A O 1
ATOM 1967 N N . GLY A 1 249 ? -9.418 -13.766 -11.110 1.00 85.25 249 GLY A N 1
ATOM 1968 C CA . GLY A 1 249 ? -8.356 -14.767 -11.008 1.00 85.25 249 GLY A CA 1
ATOM 1969 C C . GLY A 1 249 ? -6.951 -14.175 -10.858 1.00 85.25 249 GLY A C 1
ATOM 1970 O O . GLY A 1 249 ? -6.743 -12.962 -10.845 1.00 85.25 249 GLY A O 1
ATOM 1971 N N . ILE A 1 250 ? -5.967 -15.059 -10.685 1.00 91.56 250 ILE A N 1
ATOM 1972 C CA . ILE A 1 250 ? -4.569 -14.683 -10.441 1.00 91.56 250 ILE A CA 1
ATOM 1973 C C . ILE A 1 250 ? -3.855 -14.514 -11.786 1.00 91.56 250 ILE A C 1
ATOM 1975 O O . ILE A 1 250 ? -3.662 -15.482 -12.517 1.00 91.56 250 ILE A O 1
ATOM 1979 N N . GLN A 1 251 ? -3.436 -13.285 -12.091 1.00 93.75 251 GLN A N 1
ATOM 1980 C CA . GLN A 1 251 ? -2.750 -12.924 -13.344 1.00 93.75 251 GLN A CA 1
ATOM 1981 C C . GLN A 1 251 ? -1.226 -12.789 -13.195 1.00 93.75 251 GLN A C 1
ATOM 1983 O O . GLN A 1 251 ? -0.534 -12.339 -14.109 1.00 93.75 251 GLN A O 1
ATOM 1988 N N . ASP A 1 252 ? -0.692 -13.149 -12.030 1.00 95.62 252 ASP A N 1
ATOM 1989 C CA . ASP A 1 252 ? 0.731 -13.041 -11.723 1.00 95.62 252 ASP A CA 1
ATOM 1990 C C . ASP A 1 252 ? 1.589 -13.820 -12.719 1.00 95.62 252 ASP A C 1
ATOM 1992 O O . ASP A 1 252 ? 1.217 -14.886 -13.211 1.00 95.62 252 ASP A O 1
ATOM 1996 N N . GLY A 1 253 ? 2.789 -13.313 -12.994 1.00 95.69 253 GLY A N 1
ATOM 1997 C CA . GLY A 1 253 ? 3.640 -13.947 -13.989 1.00 95.69 253 GLY A CA 1
ATOM 1998 C C . GLY A 1 253 ? 5.101 -13.546 -13.921 1.00 95.69 253 GLY A C 1
ATOM 1999 O O . GLY A 1 253 ? 5.486 -12.562 -13.291 1.00 95.69 253 GLY A O 1
ATOM 2000 N N . ARG A 1 254 ? 5.927 -14.336 -14.610 1.00 97.50 254 ARG A N 1
ATOM 2001 C CA . ARG A 1 254 ? 7.358 -14.077 -14.804 1.00 97.50 254 ARG A CA 1
ATOM 2002 C C . ARG A 1 254 ? 7.608 -13.401 -16.137 1.00 97.50 254 ARG A C 1
ATOM 2004 O O . ARG A 1 254 ? 7.178 -13.942 -17.147 1.00 97.50 254 ARG A O 1
ATOM 2011 N N . PHE A 1 255 ? 8.314 -12.285 -16.140 1.00 98.12 255 PHE A N 1
ATOM 2012 C CA . PHE A 1 255 ? 8.614 -11.489 -17.325 1.00 98.12 255 PHE A CA 1
ATOM 2013 C C . PHE A 1 255 ? 10.124 -11.403 -17.499 1.00 98.12 255 PHE A C 1
ATOM 2015 O O . PHE A 1 255 ? 10.848 -11.184 -16.526 1.00 98.12 255 PHE A O 1
ATOM 2022 N N . THR A 1 256 ? 10.608 -11.567 -18.722 1.00 98.19 256 THR A N 1
ATOM 2023 C CA . THR A 1 256 ? 12.023 -11.404 -19.052 1.00 98.19 256 THR A CA 1
ATOM 2024 C C . THR A 1 256 ? 12.253 -10.002 -19.593 1.00 98.19 256 THR A C 1
ATOM 2026 O O . THR A 1 256 ? 11.568 -9.557 -20.508 1.00 98.19 256 THR A O 1
ATOM 2029 N N . VAL A 1 257 ? 13.226 -9.294 -19.022 1.00 98.25 257 VAL A N 1
ATOM 2030 C CA . VAL A 1 257 ? 13.596 -7.944 -19.452 1.00 98.25 257 VAL A CA 1
ATOM 2031 C C . VAL A 1 257 ? 14.348 -8.027 -20.781 1.00 98.25 257 VAL A C 1
ATOM 2033 O O . VAL A 1 257 ? 15.478 -8.511 -20.828 1.00 98.25 257 VAL A O 1
ATOM 2036 N N . CYS A 1 258 ? 13.752 -7.543 -21.866 1.00 97.81 258 CYS A N 1
ATOM 2037 C CA . CYS A 1 258 ? 14.375 -7.527 -23.190 1.00 97.81 258 CYS A CA 1
ATOM 2038 C C . CYS A 1 258 ? 15.284 -6.307 -23.370 1.00 97.81 258 CYS A C 1
ATOM 2040 O O . CYS A 1 258 ? 16.435 -6.447 -23.785 1.00 97.81 258 CYS A O 1
ATOM 2042 N N . GLU A 1 259 ? 14.786 -5.122 -23.015 1.00 97.69 259 GLU A N 1
ATOM 2043 C CA . GLU A 1 259 ? 15.497 -3.854 -23.183 1.00 97.69 259 GLU A CA 1
ATOM 2044 C C . GLU A 1 259 ? 15.130 -2.868 -22.070 1.00 97.69 259 GLU A C 1
ATOM 2046 O O . GLU A 1 259 ? 14.009 -2.879 -21.559 1.00 97.69 259 GLU A O 1
ATOM 2051 N N . ILE A 1 260 ? 16.082 -2.012 -21.691 1.00 98.25 260 ILE A N 1
ATOM 2052 C CA . ILE A 1 260 ? 15.884 -0.930 -20.726 1.00 98.25 260 ILE A CA 1
ATOM 2053 C C . ILE A 1 260 ? 16.363 0.359 -21.379 1.00 98.25 260 ILE A C 1
ATOM 2055 O O . ILE A 1 260 ? 17.508 0.443 -21.816 1.00 98.25 260 ILE A O 1
ATOM 2059 N N . ILE A 1 261 ? 15.493 1.361 -21.408 1.00 97.75 261 ILE A N 1
ATOM 2060 C CA . ILE A 1 261 ? 15.753 2.664 -22.010 1.00 97.75 261 ILE A CA 1
ATOM 2061 C C . ILE A 1 261 ? 15.584 3.726 -20.927 1.00 97.75 261 ILE A C 1
ATOM 2063 O O . ILE A 1 261 ? 14.580 3.751 -20.204 1.00 97.75 261 ILE A O 1
ATOM 2067 N N . ASP A 1 262 ? 16.605 4.563 -20.768 1.00 96.19 262 ASP A N 1
ATOM 2068 C CA . ASP A 1 262 ? 16.585 5.662 -19.811 1.00 96.19 262 ASP A CA 1
ATOM 2069 C C . ASP A 1 262 ? 15.755 6.857 -20.312 1.00 96.19 262 ASP A C 1
ATOM 2071 O O . ASP A 1 262 ? 15.179 6.857 -21.401 1.00 96.19 262 ASP A O 1
ATOM 2075 N N . ARG A 1 263 ? 15.668 7.898 -19.482 1.00 91.38 263 ARG A N 1
ATOM 2076 C CA . ARG A 1 263 ? 14.914 9.120 -19.799 1.00 91.38 263 ARG A CA 1
ATOM 2077 C C . ARG A 1 263 ? 15.467 9.897 -21.000 1.00 91.38 263 ARG A C 1
ATOM 2079 O O . ARG A 1 263 ? 14.733 10.693 -21.574 1.00 91.38 263 ARG A O 1
ATOM 2086 N N . ASP A 1 264 ? 16.739 9.690 -21.335 1.00 92.75 264 ASP A N 1
ATOM 2087 C CA . ASP A 1 264 ? 17.433 10.374 -22.424 1.00 92.75 264 ASP A CA 1
ATOM 2088 C C . ASP A 1 264 ? 17.306 9.571 -23.738 1.00 92.75 264 ASP A C 1
ATOM 2090 O O . ASP A 1 264 ? 17.843 9.965 -24.773 1.00 92.75 264 ASP A O 1
ATOM 2094 N N . GLY A 1 265 ? 16.569 8.451 -23.714 1.00 93.00 265 GLY A N 1
ATOM 2095 C CA . GLY A 1 265 ? 16.336 7.579 -24.863 1.00 93.00 265 GLY A CA 1
ATOM 2096 C C . GLY A 1 265 ? 17.475 6.596 -25.134 1.00 93.00 265 GLY A C 1
ATOM 2097 O O . GLY A 1 265 ? 17.468 5.940 -26.174 1.00 93.00 265 GLY A O 1
ATOM 2098 N N . SER A 1 266 ? 18.444 6.474 -24.221 1.00 96.25 266 SER A N 1
ATOM 2099 C CA . SER A 1 266 ? 19.598 5.587 -24.385 1.00 96.25 266 SER A CA 1
ATOM 2100 C C . SER A 1 266 ? 19.323 4.196 -23.818 1.00 96.25 266 SER A C 1
ATOM 2102 O O . SER A 1 266 ? 18.781 4.050 -22.719 1.00 96.25 266 SER A O 1
ATOM 2104 N N . ALA A 1 267 ? 19.730 3.159 -24.554 1.00 97.25 267 ALA A N 1
ATOM 2105 C CA . ALA A 1 267 ? 19.689 1.785 -24.068 1.00 97.25 267 ALA A CA 1
ATOM 2106 C C . ALA A 1 267 ? 20.744 1.575 -22.971 1.00 97.25 267 ALA A C 1
ATOM 2108 O O . ALA A 1 267 ? 21.918 1.910 -23.142 1.00 97.25 267 ALA A O 1
ATOM 2109 N N . VAL A 1 268 ? 20.330 0.994 -21.845 1.00 97.94 268 VAL A N 1
ATOM 2110 C CA . VAL A 1 268 ? 21.183 0.734 -20.680 1.00 97.94 268 VAL A CA 1
ATOM 2111 C C . VAL A 1 268 ? 21.064 -0.722 -20.232 1.00 97.94 268 VAL A C 1
ATOM 2113 O O . VAL A 1 268 ? 20.028 -1.360 -20.389 1.00 97.94 268 VAL A O 1
ATOM 2116 N N . ASP A 1 269 ? 22.112 -1.263 -19.610 1.00 97.25 269 ASP A N 1
ATOM 2117 C CA . ASP A 1 269 ? 22.079 -2.644 -19.100 1.00 97.25 269 ASP A CA 1
ATOM 2118 C C . ASP A 1 269 ? 21.345 -2.784 -17.757 1.00 97.25 269 ASP A C 1
ATOM 2120 O O . ASP A 1 269 ? 21.015 -3.897 -17.337 1.00 97.25 269 ASP A O 1
ATOM 2124 N N . MET A 1 270 ? 21.106 -1.674 -17.050 1.00 97.69 270 MET A N 1
ATOM 2125 C CA . MET A 1 270 ? 20.524 -1.695 -15.711 1.00 97.69 270 MET A CA 1
ATOM 2126 C C . MET A 1 270 ? 19.704 -0.442 -15.406 1.00 97.69 270 MET A C 1
ATOM 2128 O O . MET A 1 270 ? 20.226 0.673 -15.404 1.00 97.69 270 MET A O 1
ATOM 2132 N N . ALA A 1 271 ? 18.452 -0.651 -15.011 1.00 97.56 271 ALA A N 1
ATOM 2133 C CA . ALA A 1 271 ? 17.614 0.360 -14.398 1.00 97.56 271 ALA A CA 1
ATOM 2134 C C . ALA A 1 271 ? 18.046 0.568 -12.938 1.00 97.56 271 ALA A C 1
ATOM 2136 O O . ALA A 1 271 ? 17.945 -0.334 -12.101 1.00 97.56 271 ALA A O 1
ATOM 2137 N N . ARG A 1 272 ? 18.560 1.759 -12.622 1.00 96.25 272 ARG A N 1
ATOM 2138 C CA . ARG A 1 272 ? 18.987 2.124 -11.259 1.00 96.25 272 ARG A CA 1
ATOM 2139 C C . ARG A 1 272 ? 17.788 2.500 -10.385 1.00 96.25 272 ARG A C 1
ATOM 2141 O O . ARG A 1 272 ? 16.803 2.977 -10.935 1.00 96.25 272 ARG A O 1
ATOM 2148 N N . PRO A 1 273 ? 17.861 2.350 -9.051 1.00 96.12 273 PRO A N 1
ATOM 2149 C CA . PRO A 1 273 ? 16.799 2.781 -8.144 1.00 96.12 273 PRO A CA 1
ATOM 2150 C C . PRO A 1 273 ? 16.403 4.255 -8.295 1.00 96.12 273 PRO A C 1
ATOM 2152 O O . PRO A 1 273 ? 17.221 5.100 -8.658 1.00 96.12 273 PRO A O 1
ATOM 2155 N N . ASN A 1 274 ? 15.166 4.556 -7.904 1.00 93.88 274 ASN A N 1
ATOM 2156 C CA . ASN A 1 274 ? 14.565 5.883 -7.785 1.00 93.88 274 ASN A CA 1
ATOM 2157 C C . ASN A 1 274 ? 14.351 6.645 -9.103 1.00 93.88 274 ASN A C 1
ATOM 2159 O O . ASN A 1 274 ? 14.023 7.832 -9.066 1.00 93.88 274 ASN A O 1
ATOM 2163 N N . ALA A 1 275 ? 14.405 5.975 -10.253 1.00 95.69 275 ALA A N 1
ATOM 2164 C CA . ALA A 1 275 ? 14.131 6.570 -11.562 1.00 95.69 275 ALA A CA 1
ATOM 2165 C C . ALA A 1 275 ? 13.024 5.810 -12.309 1.00 95.69 275 ALA A C 1
ATOM 2167 O O . ALA A 1 275 ? 12.643 4.707 -11.921 1.00 95.69 275 ALA A O 1
ATOM 2168 N N . VAL A 1 276 ? 12.463 6.445 -13.338 1.00 97.25 276 VAL A N 1
ATOM 2169 C CA . VAL A 1 276 ? 11.515 5.804 -14.256 1.00 97.25 276 VAL A CA 1
ATOM 2170 C C . VAL A 1 276 ? 12.278 5.406 -15.510 1.00 97.25 276 VAL A C 1
ATOM 2172 O O . VAL A 1 276 ? 13.016 6.226 -16.054 1.00 97.25 276 VAL A O 1
ATOM 2175 N N . TYR A 1 277 ? 12.104 4.163 -15.944 1.00 98.12 277 TYR A N 1
ATOM 2176 C CA . TYR A 1 277 ? 12.684 3.636 -17.178 1.00 98.12 277 TYR A CA 1
ATOM 2177 C C . TYR A 1 277 ? 11.583 3.119 -18.082 1.00 98.12 277 TYR A C 1
ATOM 2179 O O . TYR A 1 277 ? 10.572 2.607 -17.604 1.00 98.12 277 TYR A O 1
ATOM 2187 N N . ARG A 1 278 ? 11.811 3.202 -19.388 1.00 97.81 278 ARG A N 1
ATOM 2188 C CA . ARG A 1 278 ? 11.008 2.498 -20.377 1.00 97.81 278 ARG A CA 1
ATOM 2189 C C . ARG A 1 278 ? 11.597 1.098 -20.542 1.00 97.81 278 ARG A C 1
ATOM 2191 O O . ARG A 1 278 ? 12.731 0.962 -20.992 1.00 97.81 278 ARG A O 1
ATOM 2198 N N . ILE A 1 279 ? 10.868 0.070 -20.121 1.00 98.25 279 ILE A N 1
ATOM 2199 C CA . ILE A 1 279 ? 11.335 -1.320 -20.108 1.00 98.25 279 ILE A CA 1
ATOM 2200 C C . ILE A 1 279 ? 10.479 -2.156 -21.057 1.00 98.25 279 ILE A C 1
ATOM 2202 O O . ILE A 1 279 ? 9.254 -2.207 -20.924 1.00 98.25 279 ILE A O 1
ATOM 2206 N N . MET A 1 280 ? 11.138 -2.822 -22.004 1.00 97.75 280 MET A N 1
ATOM 2207 C CA . MET A 1 280 ? 10.509 -3.819 -22.866 1.00 97.75 280 MET A CA 1
ATOM 2208 C C . MET A 1 280 ? 10.649 -5.202 -22.244 1.00 97.75 280 MET A C 1
ATOM 2210 O O . MET A 1 280 ? 11.744 -5.596 -21.832 1.00 97.75 280 MET A O 1
ATOM 2214 N N . PHE A 1 281 ? 9.543 -5.935 -22.200 1.00 97.75 281 PHE A N 1
ATOM 2215 C CA . PHE A 1 281 ? 9.473 -7.305 -21.706 1.00 97.75 281 PHE A CA 1
ATOM 2216 C C . PHE A 1 281 ? 9.181 -8.277 -22.855 1.00 97.75 281 PHE A C 1
ATOM 2218 O O . PHE A 1 281 ? 8.767 -7.865 -23.936 1.00 97.75 281 PHE A O 1
ATOM 2225 N N . ASP A 1 282 ? 9.380 -9.570 -22.606 1.00 96.88 282 ASP A N 1
ATOM 2226 C CA . ASP A 1 282 ? 9.102 -10.674 -23.539 1.00 96.88 282 ASP A CA 1
ATOM 2227 C C . ASP A 1 282 ? 7.633 -10.764 -23.977 1.00 96.88 282 ASP A C 1
ATOM 2229 O O . ASP A 1 282 ? 7.317 -11.365 -25.003 1.00 96.88 282 ASP A O 1
ATOM 2233 N N . ARG A 1 283 ? 6.737 -10.159 -23.199 1.00 95.44 283 ARG A N 1
ATOM 2234 C CA . ARG A 1 283 ? 5.317 -9.997 -23.500 1.00 95.44 283 ARG A CA 1
ATOM 2235 C C . ARG A 1 283 ? 4.767 -8.748 -22.824 1.00 95.44 283 ARG A C 1
ATOM 2237 O O . ARG A 1 283 ? 5.405 -8.180 -21.937 1.00 95.44 283 ARG A O 1
ATOM 2244 N N . GLU A 1 284 ? 3.567 -8.347 -23.226 1.00 94.44 284 GLU A N 1
ATOM 2245 C CA . GLU A 1 284 ? 2.889 -7.184 -22.660 1.00 94.44 284 GLU A CA 1
ATOM 2246 C C . GLU A 1 284 ? 2.686 -7.331 -21.145 1.00 94.44 284 GLU A C 1
ATOM 2248 O O . GLU A 1 284 ? 2.235 -8.366 -20.649 1.00 94.44 284 GLU A O 1
ATOM 2253 N N . MET A 1 285 ? 3.040 -6.278 -20.406 1.00 95.38 285 MET A N 1
ATOM 2254 C CA . MET A 1 285 ? 2.828 -6.192 -18.966 1.00 95.38 285 MET A CA 1
ATOM 2255 C C . MET A 1 285 ? 1.541 -5.420 -18.700 1.00 95.38 285 MET A C 1
ATOM 2257 O O . MET A 1 285 ? 1.432 -4.260 -19.103 1.00 95.38 285 MET A O 1
ATOM 2261 N N . GLY A 1 286 ? 0.603 -6.044 -17.988 1.00 93.19 286 GLY A N 1
ATOM 2262 C CA . GLY A 1 286 ? -0.652 -5.413 -17.581 1.00 93.19 286 GLY A CA 1
ATOM 2263 C C . GLY A 1 286 ? -0.444 -4.141 -16.758 1.00 93.19 286 GLY A C 1
ATOM 2264 O O . GLY A 1 286 ? 0.655 -3.860 -16.267 1.00 93.19 286 GLY A O 1
ATOM 2265 N N . ASP A 1 287 ? -1.499 -3.345 -16.637 1.00 92.44 287 ASP A N 1
ATOM 2266 C CA . ASP A 1 287 ? -1.497 -2.169 -15.771 1.00 92.44 287 ASP A CA 1
ATOM 2267 C C . ASP A 1 287 ? -1.397 -2.553 -14.291 1.00 92.44 287 ASP A C 1
ATOM 2269 O O . ASP A 1 287 ? -1.530 -3.717 -13.918 1.00 92.44 287 ASP A O 1
ATOM 2273 N N . ASP A 1 288 ? -1.049 -1.575 -13.455 1.00 93.81 288 ASP A N 1
ATOM 2274 C CA . ASP A 1 288 ? -0.894 -1.721 -12.002 1.00 93.81 288 ASP A CA 1
ATOM 2275 C C . ASP A 1 288 ? 0.174 -2.722 -11.532 1.00 93.81 288 ASP A C 1
ATOM 2277 O O . ASP A 1 288 ? 0.319 -2.941 -10.334 1.00 93.81 288 ASP A O 1
ATOM 2281 N N . ALA A 1 289 ? 0.977 -3.281 -12.443 1.00 97.25 289 ALA A N 1
ATOM 2282 C CA . ALA A 1 289 ? 1.994 -4.278 -12.133 1.00 97.25 289 ALA A CA 1
ATOM 2283 C C . ALA A 1 289 ? 2.958 -3.821 -11.025 1.00 97.25 289 ALA A C 1
ATOM 2285 O O . ALA A 1 289 ? 3.630 -2.791 -11.146 1.00 97.25 289 ALA A O 1
ATOM 2286 N N . VAL A 1 290 ? 3.120 -4.650 -9.992 1.00 98.00 290 VAL A N 1
ATOM 2287 C CA . VAL A 1 290 ? 4.157 -4.496 -8.963 1.00 98.00 290 VAL A CA 1
ATOM 2288 C C . VAL A 1 290 ? 5.203 -5.592 -9.142 1.00 98.00 290 VAL A C 1
ATOM 2290 O O . VAL A 1 290 ? 4.901 -6.781 -9.084 1.00 98.00 290 VAL A O 1
ATOM 2293 N N . LEU A 1 291 ? 6.453 -5.190 -9.356 1.00 98.06 291 LEU A N 1
ATOM 2294 C CA . LEU A 1 291 ? 7.561 -6.068 -9.708 1.00 98.06 291 LEU A CA 1
ATOM 2295 C C . LEU A 1 291 ? 8.347 -6.488 -8.462 1.00 98.06 291 LEU A C 1
ATOM 2297 O O . LEU A 1 291 ? 8.730 -5.658 -7.626 1.00 98.06 291 LEU A O 1
ATOM 2301 N N . ARG A 1 292 ? 8.673 -7.776 -8.374 1.00 96.88 292 ARG A N 1
ATOM 2302 C CA . ARG A 1 292 ? 9.503 -8.373 -7.326 1.00 96.88 292 ARG A CA 1
ATOM 2303 C C . ARG A 1 292 ? 10.499 -9.390 -7.887 1.00 96.88 292 ARG A C 1
ATOM 2305 O O . ARG A 1 292 ? 10.349 -9.899 -8.993 1.00 96.88 292 ARG A O 1
ATOM 2312 N N . ARG A 1 293 ? 11.498 -9.732 -7.074 1.00 95.62 293 ARG A N 1
ATOM 2313 C CA . ARG A 1 293 ? 12.410 -10.866 -7.290 1.00 95.62 293 ARG A CA 1
ATOM 2314 C C . ARG A 1 293 ? 12.479 -11.711 -6.026 1.00 95.62 293 ARG A C 1
ATOM 2316 O O . ARG A 1 293 ? 12.735 -11.157 -4.960 1.00 95.62 293 ARG A O 1
ATOM 2323 N N . ARG A 1 294 ? 12.262 -13.022 -6.131 1.00 92.75 294 ARG A N 1
ATOM 2324 C CA . ARG A 1 294 ? 12.491 -13.958 -5.017 1.00 92.75 294 ARG A CA 1
ATOM 2325 C C . ARG A 1 294 ? 13.996 -14.061 -4.728 1.00 92.75 294 ARG A C 1
ATOM 2327 O O . ARG A 1 294 ? 14.795 -13.939 -5.656 1.00 92.75 294 ARG A O 1
ATOM 2334 N N . LEU A 1 295 ? 14.357 -14.174 -3.451 1.00 90.25 295 LEU A N 1
ATOM 2335 C CA . LEU A 1 295 ? 15.740 -14.259 -2.963 1.00 90.25 295 LEU A CA 1
ATOM 2336 C C . LEU A 1 295 ? 16.174 -15.706 -2.738 1.00 90.25 295 LEU A C 1
ATOM 2338 O O . LEU A 1 295 ? 15.294 -16.525 -2.393 1.00 90.25 295 LEU A O 1
#

Foldseek 3Di:
DPDDQQAQAAEEFEDLELVLLLLLVQLPHLEYEFECLPQAPVSVGRGYHPVCLVVSLVSCVVSNHAYEYENAHEDDPVCLVVLLVVLVSCLVDPHQAYEYAYPSSVVSNVVSVRPHHYHYDCVVDDQDVVSVVVVPRHDYDDDPDRPSLCSNQVSQLVVVLSVCVNVNDNVVCVVVSVVSVLQPWDFDDDPDSPPPDDDDDPDPGDIRHFKDFFFWFPQADPVLFTWTQGAAKDFAQDKKWKFGRQDPHGPIDIWGWHWWAAPVRDTDGMDHHGGIIRTDTPDHDDHGITIMDTD

Secondary structure (DSSP, 8-state):
---TTS-PPPEEEE-SSHHHHHHHHHTT-SEEEE--SSSSTTTTS----HHHHHHHHHHHHTTT-EEEEEE-PPPPGGGHHHHHHHHHHHTTS--SEEEE--HHHHHHHHHTT--SEEEEPTTS---SHHHHHHSTT-EE---S---HHHHHHHHHHHHHHHHHHHHS-HHHHHHHHHHHHHHS-B----S-SS---TT------PPB--EEEEEEEEEE-TTS-EEEEESS-EETT-EEEEE---SSS---EEEEEEEEE-TTS-B-SEE-TTSEEEEEESSPPPTT-EEEEE-

Sequence (295 aa):
MRGSSDRRPEIVAPAGNLEKLKFAVIYGADAVYFGGGRHNLRIQSDNLAMDDIAEALRFCRERGVRTIFLLNSFLHEKDIAEAERSIAEIKHFAFDAVMVSDPGMLMLVREAGMESEIHLSTQMSTLNHRAARFWTDAFKIEGRMKSIYYVANTTRIYRHAADHAASGGFDEHLPFYRDEQELVSHRPYTGDLFNEFEGGGVISIPYIKKALFLGYKTGAAPDGAALIKTFNPIRRHETVEAIFPISDGIQDGRFTVCEIIDRDGSAVDMARPNAVYRIMFDREMGDDAVLRRRL